Protein AF-A0AAW0Q6Y1-F1 (afdb_monomer_lite)

Secondary structure (DSSP, 8-state):
------TTSHHHHHHH--SSTTSTT---TTSHHHHHHHHHHTT-------------------------------------------HHHHHHHHHHHHHHHHSGGGTTTSS---TTTSTTHHHH-SS---HHHHHHHHHTT--SSHHHHHHHHHHHHHHHHHHS-TTSHHHHHHHHHHHHHHHHHHHHTTT-

InterPro domains:
  IPR001487 Bromodomain [PF00439] (93-174)
  IPR001487 Bromodomain [PR00503] (104-117)
  IPR001487 Bromodomain [PR00503] (118-134)
  IPR001487 Bromodomain [PR00503] (134-152)
  IPR001487 Bromodomain [PR00503] (152-171)
  IPR001487 Bromodomain [PS50014] (101-171)
  IPR001487 Bromodomain [SM00297] (82-190)
  IPR018359 Bromodomain, conserved site [PS00633] (106-163)
  IPR036427 Bromodomain-like superfamily [G3DSA:1.20.920.10] (33-192)
  IPR036427 Bromodomain-like superfamily [SSF47370] (72-190)

Foldseek 3Di:
DPDPDLCPDPVVCVVVVDPPDPPPPPPDPPPVVVVVVVVVVPPPDDDDDDDDDDDDDDDDDDDDDDDDDDDDDDDDDDPPPDDFADPVQLVLLVVVLVVLCPDSLLSVAADWDDPVSDPCLVVFQPDTAGSVNLNVCSVVVVDRGCVVSVVRQVSSLVSQVRRDPCPDSSNVSSVVSVVVSVVSVVVVVVVD

pLDDT: mean 71.17, std 26.89, range [24.02, 98.81]

Radius of gyration: 25.73 Å; chains: 1; bounding box: 76×58×42 Å

Structure (mmCIF, N/CA/C/O backbone):
data_AF-A0AAW0Q6Y1-F1
#
_entry.id   AF-A0AAW0Q6Y1-F1
#
loop_
_atom_site.group_PDB
_atom_site.id
_atom_site.type_symbol
_atom_site.label_atom_id
_atom_site.label_alt_id
_atom_site.label_comp_id
_atom_site.label_asym_id
_atom_site.label_entity_id
_atom_site.label_seq_id
_atom_site.pdbx_PDB_ins_code
_atom_site.Cartn_x
_atom_site.Cartn_y
_atom_site.Cartn_z
_atom_site.occupancy
_atom_site.B_iso_or_equiv
_atom_site.auth_seq_id
_atom_site.auth_comp_id
_atom_site.auth_asym_id
_atom_site.auth_atom_id
_atom_site.pdbx_PDB_model_num
ATOM 1 N N . MET A 1 1 ? 12.617 -1.190 -19.818 1.00 33.62 1 MET A N 1
ATOM 2 C CA . MET A 1 1 ? 11.686 -1.517 -18.713 1.00 33.62 1 MET A CA 1
ATOM 3 C C . MET A 1 1 ? 10.925 -0.240 -18.389 1.00 33.62 1 MET A C 1
ATOM 5 O O . MET A 1 1 ? 11.583 0.788 -18.297 1.00 33.62 1 MET A O 1
ATOM 9 N N . PHE A 1 2 ? 9.589 -0.242 -18.311 1.00 37.59 2 PHE A N 1
ATOM 10 C CA . PHE A 1 2 ? 8.839 0.986 -18.002 1.00 37.59 2 PHE A CA 1
ATOM 11 C C . PHE A 1 2 ? 8.888 1.252 -16.500 1.00 37.59 2 PHE A C 1
ATOM 13 O O . PHE A 1 2 ? 8.048 0.774 -15.742 1.00 37.59 2 PHE A O 1
ATOM 20 N N . ILE A 1 3 ? 9.924 1.977 -16.084 1.00 47.44 3 ILE A N 1
ATOM 21 C CA . ILE A 1 3 ? 10.087 2.424 -14.707 1.00 47.44 3 ILE A CA 1
ATOM 22 C C . ILE A 1 3 ? 8.975 3.442 -14.435 1.00 47.44 3 ILE A C 1
ATOM 24 O O . ILE A 1 3 ? 8.925 4.489 -15.079 1.00 47.44 3 ILE A O 1
ATOM 28 N N . VAL A 1 4 ? 8.099 3.161 -13.468 1.00 56.12 4 VAL A N 1
ATOM 29 C CA . VAL A 1 4 ? 7.429 4.245 -12.741 1.00 56.12 4 VAL A CA 1
ATOM 30 C C . VAL A 1 4 ? 8.554 4.914 -11.960 1.00 56.12 4 VAL A C 1
ATOM 32 O O . VAL A 1 4 ? 9.040 4.374 -10.976 1.00 56.12 4 VAL A O 1
ATOM 35 N N . THR A 1 5 ? 9.108 5.997 -12.490 1.00 59.94 5 THR A N 1
ATOM 36 C CA . THR A 1 5 ? 10.300 6.629 -11.919 1.00 59.94 5 THR A CA 1
ATOM 37 C C . THR A 1 5 ? 9.942 7.299 -10.603 1.00 59.94 5 THR A C 1
ATOM 39 O O . THR A 1 5 ? 9.059 8.155 -10.587 1.00 59.94 5 THR A O 1
ATOM 42 N N . ASN A 1 6 ? 10.643 6.951 -9.515 1.00 66.62 6 ASN A N 1
ATOM 43 C CA . ASN A 1 6 ? 10.491 7.621 -8.223 1.00 66.62 6 ASN A CA 1
ATOM 44 C C . ASN A 1 6 ? 10.621 9.147 -8.429 1.00 66.62 6 ASN A C 1
ATOM 46 O O . ASN A 1 6 ? 11.723 9.615 -8.748 1.00 66.62 6 ASN A O 1
ATOM 50 N N . PRO A 1 7 ? 9.544 9.935 -8.235 1.00 60.66 7 PRO A N 1
ATOM 51 C CA . PRO A 1 7 ? 9.535 11.353 -8.584 1.00 60.66 7 PRO A CA 1
ATOM 52 C C . PRO A 1 7 ? 10.382 12.207 -7.630 1.00 60.66 7 PRO A C 1
ATOM 54 O O . PRO A 1 7 ? 10.619 13.380 -7.904 1.00 60.66 7 PRO A O 1
ATOM 57 N N . ARG A 1 8 ? 10.850 11.624 -6.516 1.00 60.94 8 ARG A N 1
ATOM 58 C CA . ARG A 1 8 ? 11.791 12.232 -5.566 1.00 60.94 8 ARG A CA 1
ATOM 59 C C . ARG A 1 8 ? 13.245 11.801 -5.819 1.00 60.94 8 ARG A C 1
ATOM 61 O O . ARG A 1 8 ? 14.138 12.265 -5.115 1.00 60.94 8 ARG A O 1
ATOM 68 N N . SER A 1 9 ? 13.509 10.916 -6.787 1.00 63.28 9 SER A N 1
ATOM 69 C CA . SER A 1 9 ? 14.876 10.459 -7.070 1.00 63.28 9 SER A CA 1
ATOM 70 C C . SER A 1 9 ? 15.728 11.573 -7.707 1.00 63.28 9 SER A C 1
ATOM 72 O O . SER A 1 9 ? 15.251 12.271 -8.608 1.00 63.28 9 SER A O 1
ATOM 74 N N . PRO A 1 10 ? 17.010 11.728 -7.316 1.00 59.16 10 PRO A N 1
ATOM 75 C CA . PRO A 1 10 ? 17.892 12.736 -7.908 1.00 59.16 10 PRO A CA 1
ATOM 76 C C . PRO A 1 10 ? 18.106 12.581 -9.420 1.00 59.16 10 PRO A C 1
ATOM 78 O O . PRO A 1 10 ? 18.441 13.559 -10.081 1.00 59.16 10 PRO A O 1
ATOM 81 N N . LEU A 1 11 ? 17.915 11.376 -9.971 1.00 59.22 11 LEU A N 1
ATOM 82 C CA . LEU A 1 11 ? 17.985 11.123 -11.413 1.00 59.22 11 LEU A CA 1
ATOM 83 C C . LEU A 1 11 ? 16.759 11.703 -12.132 1.00 59.22 11 LEU A C 1
ATOM 85 O O . LEU A 1 11 ? 16.923 12.555 -13.000 1.00 59.22 11 LEU A O 1
ATOM 89 N N . TYR A 1 12 ? 15.541 11.363 -11.694 1.00 60.38 12 TYR A N 1
ATOM 90 C CA . TYR A 1 12 ? 14.304 11.894 -12.282 1.00 60.38 12 TYR A CA 1
ATOM 91 C C . TYR A 1 12 ? 14.234 13.429 -12.237 1.00 60.38 12 TYR A C 1
ATOM 93 O O . TYR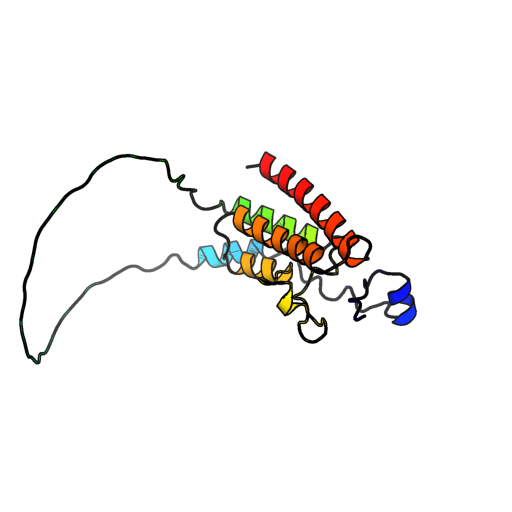 A 1 12 ? 13.814 14.071 -13.201 1.00 60.38 12 TYR A O 1
ATOM 101 N N . LEU A 1 13 ? 14.685 14.035 -11.134 1.00 57.75 13 LEU A N 1
ATOM 102 C CA . LEU A 1 13 ? 14.727 15.493 -10.982 1.00 57.75 13 LEU A CA 1
ATOM 103 C C . LEU A 1 13 ? 15.748 16.161 -11.923 1.00 57.75 13 LEU A C 1
ATOM 105 O O . LEU A 1 13 ? 15.506 17.278 -12.377 1.00 57.75 13 LEU A O 1
ATOM 109 N N . ARG A 1 14 ? 16.856 15.480 -12.255 1.00 54.94 14 ARG A N 1
ATOM 110 C CA . ARG A 1 14 ? 17.844 15.947 -13.247 1.00 54.94 14 ARG A CA 1
ATOM 111 C C . ARG A 1 14 ? 17.349 15.788 -14.683 1.00 54.94 14 ARG A C 1
ATOM 113 O O . ARG A 1 14 ? 17.585 16.677 -15.490 1.00 54.94 14 ARG A O 1
ATOM 120 N N . GLU A 1 15 ? 16.664 14.690 -14.996 1.00 49.31 15 GLU A N 1
ATOM 121 C CA . GLU A 1 15 ? 16.175 14.398 -16.352 1.00 49.31 15 GLU A CA 1
ATOM 122 C C . GLU A 1 15 ? 14.936 15.218 -16.737 1.00 49.31 15 GLU A C 1
ATOM 124 O O . GLU A 1 15 ? 14.795 15.608 -17.893 1.00 49.31 15 GLU A O 1
ATOM 129 N N . THR A 1 16 ? 14.039 15.505 -15.787 1.00 54.69 16 THR A N 1
ATOM 130 C CA . THR A 1 16 ? 12.775 16.217 -16.068 1.00 54.69 16 THR A CA 1
ATOM 131 C C . THR A 1 16 ? 12.802 17.714 -15.760 1.00 54.69 16 THR A C 1
ATOM 133 O O . THR A 1 16 ? 11.868 18.422 -16.134 1.00 54.69 16 THR A O 1
ATOM 136 N N . GLY A 1 17 ? 13.824 18.209 -15.047 1.00 50.66 17 GLY A N 1
ATOM 137 C CA . GLY A 1 17 ? 13.982 19.626 -14.677 1.00 50.66 17 GLY A CA 1
ATOM 138 C C . GLY A 1 17 ? 12.840 20.223 -13.835 1.00 50.66 17 GLY A C 1
ATOM 139 O O . GLY A 1 17 ? 12.774 21.438 -13.652 1.00 50.66 17 GLY A O 1
ATOM 140 N N . SER A 1 18 ? 11.905 19.400 -13.347 1.00 46.84 18 SER A N 1
ATOM 141 C CA . SER A 1 18 ? 10.571 19.855 -12.942 1.00 46.84 18 SER A CA 1
ATOM 142 C C . SER A 1 18 ? 10.483 20.287 -11.474 1.00 46.84 18 SER A C 1
ATOM 144 O O . SER A 1 18 ? 9.806 19.668 -10.648 1.00 46.84 18 SER A O 1
ATOM 146 N N . VAL A 1 19 ? 11.132 21.404 -11.141 1.00 47.75 19 VAL A N 1
ATOM 147 C CA . VAL A 1 19 ? 10.994 22.068 -9.832 1.00 47.75 19 VAL A CA 1
ATOM 148 C C . VAL A 1 19 ? 9.667 22.846 -9.762 1.00 47.75 19 VAL A C 1
ATOM 150 O O . VAL A 1 19 ? 9.676 24.068 -9.677 1.00 47.75 19 VAL A O 1
ATOM 153 N N . LEU A 1 20 ? 8.519 22.151 -9.851 1.00 41.03 20 LEU A N 1
ATOM 154 C CA . LEU A 1 20 ? 7.184 22.716 -9.549 1.00 41.03 20 LEU A CA 1
ATOM 155 C C . LEU A 1 20 ? 6.030 21.689 -9.462 1.00 41.03 20 LEU A C 1
ATOM 157 O O . LEU A 1 20 ? 5.079 21.913 -8.717 1.00 41.03 20 LEU A O 1
ATOM 161 N N . PHE A 1 21 ? 6.057 20.576 -10.210 1.00 40.00 21 PHE A N 1
ATOM 162 C CA . PHE A 1 21 ? 4.804 19.865 -10.547 1.00 40.00 21 PHE A CA 1
ATOM 163 C C . PHE A 1 21 ? 4.321 18.757 -9.585 1.00 40.00 21 PHE A C 1
ATOM 165 O O . PHE A 1 21 ? 3.196 18.281 -9.728 1.00 40.00 21 PHE A O 1
ATOM 172 N N . VAL A 1 22 ? 5.117 18.335 -8.594 1.00 38.84 22 VAL A N 1
ATOM 173 C CA . VAL A 1 22 ? 4.814 17.131 -7.777 1.00 38.84 22 VAL A CA 1
ATOM 174 C C . VAL A 1 22 ? 3.975 17.423 -6.513 1.00 38.84 22 VAL A C 1
ATOM 176 O O . VAL A 1 22 ? 3.406 16.505 -5.929 1.00 38.84 22 VAL A O 1
ATOM 179 N N . GLN A 1 23 ? 3.822 18.685 -6.090 1.00 34.75 23 GLN A N 1
ATOM 180 C CA . GLN A 1 23 ? 3.082 19.045 -4.859 1.00 34.75 23 GLN A CA 1
ATOM 181 C C . GLN A 1 23 ? 1.616 19.477 -5.077 1.00 34.75 23 GLN A C 1
ATOM 183 O O . GLN A 1 23 ? 0.871 19.664 -4.112 1.00 34.75 23 GLN A O 1
ATOM 188 N N . ALA A 1 24 ? 1.154 19.584 -6.325 1.00 37.34 24 ALA A N 1
ATOM 189 C CA . ALA A 1 24 ? -0.148 20.160 -6.682 1.00 37.34 24 ALA A CA 1
ATOM 190 C C . ALA A 1 24 ? -1.367 19.216 -6.515 1.00 37.34 24 ALA A C 1
ATOM 192 O O . ALA A 1 24 ? -2.284 19.231 -7.338 1.00 37.34 24 ALA A O 1
ATOM 193 N N . ARG A 1 25 ? -1.427 18.407 -5.442 1.00 39.56 25 ARG A N 1
ATOM 194 C CA . ARG A 1 25 ? -2.673 17.708 -5.042 1.00 39.56 25 ARG A CA 1
ATOM 195 C C . ARG A 1 25 ? -2.901 17.528 -3.533 1.00 39.56 25 ARG A C 1
ATOM 197 O O . ARG A 1 25 ? -3.700 16.687 -3.131 1.00 39.56 25 ARG A O 1
ATOM 204 N N . LEU A 1 26 ? -2.296 18.374 -2.693 1.00 46.19 26 LEU A N 1
ATOM 205 C CA . LEU A 1 26 ? -2.607 18.471 -1.253 1.00 46.19 26 LEU A CA 1
ATOM 206 C C . LEU A 1 26 ? -3.971 19.149 -0.982 1.00 46.19 26 LEU A C 1
ATOM 208 O O . LEU A 1 26 ? -4.072 20.207 -0.360 1.00 46.19 26 LEU A O 1
ATOM 212 N N . ALA A 1 27 ? -5.053 18.518 -1.437 1.00 37.22 27 ALA A N 1
ATOM 213 C CA . ALA A 1 27 ? -6.425 18.976 -1.235 1.00 37.22 27 ALA A CA 1
ATOM 214 C C . ALA A 1 27 ? -6.962 18.609 0.168 1.00 37.22 27 ALA A C 1
ATOM 216 O O . ALA A 1 27 ? -7.801 17.728 0.316 1.00 37.22 27 ALA A O 1
ATOM 217 N N . ARG A 1 28 ? -6.496 19.329 1.201 1.00 44.28 28 ARG A N 1
ATOM 218 C CA . ARG A 1 28 ? -7.093 19.403 2.558 1.00 44.28 28 ARG A CA 1
ATOM 219 C C . ARG A 1 28 ? -7.471 18.059 3.224 1.00 44.28 28 ARG A C 1
ATOM 221 O O . ARG A 1 28 ? -8.650 17.772 3.438 1.00 44.28 28 ARG A O 1
ATOM 228 N N . ALA A 1 29 ? -6.487 17.347 3.773 1.00 45.41 29 ALA A N 1
ATOM 229 C CA . ALA A 1 29 ? -6.701 16.264 4.751 1.00 45.41 29 ALA A CA 1
ATOM 230 C C . ALA A 1 29 ? -7.180 16.768 6.146 1.00 45.41 29 ALA A C 1
ATOM 232 O O . ALA A 1 29 ? -6.712 16.310 7.181 1.00 45.41 29 ALA A O 1
ATOM 233 N N . SER A 1 30 ? -8.058 17.780 6.198 1.00 51.62 30 SER A N 1
ATOM 234 C CA . SER A 1 30 ? -8.432 18.492 7.436 1.00 51.62 30 SER A CA 1
ATOM 235 C C . SER A 1 30 ? -9.839 19.124 7.375 1.00 51.62 30 SER A C 1
ATOM 237 O O . SER A 1 30 ? -10.093 20.203 7.910 1.00 51.62 30 SER A O 1
ATOM 239 N N . SER A 1 31 ? -10.786 18.511 6.653 1.00 53.84 31 SER A N 1
ATOM 240 C CA . SER A 1 31 ? -12.191 18.980 6.642 1.00 53.84 31 SER A CA 1
ATOM 241 C C . SER A 1 31 ? -13.265 17.900 6.459 1.00 53.84 31 SER A C 1
ATOM 243 O O . SER A 1 31 ? -14.436 18.199 6.680 1.00 53.84 31 SER A O 1
ATOM 245 N N . PHE A 1 32 ? -12.927 16.645 6.138 1.00 53.62 32 PHE A N 1
ATOM 246 C CA . PHE A 1 32 ? -13.953 15.608 5.927 1.00 53.62 32 PHE A CA 1
ATOM 247 C C . PHE A 1 32 ? -14.694 15.196 7.214 1.00 53.62 32 PHE A C 1
ATOM 249 O O . PHE A 1 32 ? -15.891 14.917 7.183 1.00 53.62 32 PHE A O 1
ATOM 256 N N . SER A 1 33 ? -14.033 15.306 8.371 1.00 47.22 33 SER A N 1
ATOM 257 C CA . SER A 1 33 ? -14.645 15.153 9.699 1.00 47.22 33 SER A CA 1
ATOM 258 C C . SER A 1 33 ? -15.715 16.212 10.024 1.00 47.22 33 SER A C 1
ATOM 260 O O . SER A 1 33 ? -16.488 16.030 10.966 1.00 47.22 33 SER A O 1
ATOM 262 N N . LYS A 1 34 ? -15.815 17.299 9.238 1.00 46.16 34 LYS A N 1
ATOM 263 C CA . LYS A 1 34 ? -16.962 18.223 9.276 1.00 46.16 34 LYS A CA 1
ATOM 264 C C . LYS A 1 34 ? -18.128 17.723 8.415 1.00 46.16 34 LYS A C 1
ATOM 266 O O . LYS A 1 34 ? -19.245 17.693 8.922 1.00 46.16 34 LYS A O 1
ATOM 271 N N . LEU A 1 35 ? -17.878 17.248 7.187 1.00 42.66 35 LEU A N 1
ATOM 272 C CA . LEU A 1 35 ? -18.936 16.727 6.300 1.00 42.66 35 LEU A CA 1
ATOM 273 C C . LEU A 1 35 ? -19.723 15.567 6.936 1.00 42.66 35 LEU A C 1
ATOM 275 O O . LEU A 1 35 ? -20.946 15.519 6.823 1.00 42.66 35 LEU A O 1
ATOM 279 N N . ILE A 1 36 ? -19.051 14.660 7.655 1.00 52.81 36 ILE A N 1
ATOM 280 C CA . ILE A 1 36 ? -19.718 13.514 8.304 1.00 52.81 36 ILE A CA 1
ATOM 281 C C . ILE A 1 36 ? -20.721 13.960 9.389 1.00 52.81 36 ILE A C 1
ATOM 283 O O . ILE A 1 36 ? -21.731 13.287 9.594 1.00 52.81 36 ILE A O 1
ATOM 287 N N . LYS A 1 37 ? -20.507 15.110 10.050 1.00 46.91 37 LYS A N 1
ATOM 288 C CA . LYS A 1 37 ? -21.474 15.669 11.017 1.00 46.91 37 LYS A CA 1
ATOM 289 C C . LYS A 1 37 ? -22.713 16.276 10.354 1.00 46.91 37 LYS A C 1
ATOM 291 O O . LYS A 1 37 ? -23.772 16.295 10.973 1.00 46.91 37 LYS A O 1
ATOM 296 N N . GLU A 1 38 ? -22.588 16.760 9.125 1.00 42.28 38 GLU A N 1
ATOM 297 C CA . GLU A 1 38 ? -23.650 17.478 8.412 1.00 42.28 38 GLU A CA 1
ATOM 298 C C . GLU A 1 38 ? -24.644 16.500 7.753 1.00 42.28 38 GLU A C 1
ATOM 300 O O . GLU A 1 38 ? -25.856 16.632 7.912 1.00 42.28 38 GLU A O 1
ATOM 305 N N . GLU A 1 39 ? -24.134 15.425 7.139 1.00 45.44 39 GLU A N 1
ATOM 306 C CA . GLU A 1 39 ? -24.932 14.342 6.525 1.00 45.44 39 GLU A CA 1
ATOM 307 C C . GLU A 1 39 ? -25.711 13.494 7.555 1.00 45.44 39 GLU A C 1
ATOM 309 O O . GLU A 1 39 ? -26.705 12.852 7.221 1.00 45.44 39 GLU A O 1
ATOM 314 N N . ALA A 1 40 ? -25.276 13.493 8.820 1.00 49.00 40 ALA A N 1
ATOM 315 C CA . ALA A 1 40 ? -25.967 12.810 9.915 1.00 49.00 40 ALA A CA 1
ATOM 316 C C . ALA A 1 40 ? -27.157 13.615 10.475 1.00 49.00 40 ALA A C 1
ATOM 318 O O . ALA A 1 40 ? -28.112 13.026 10.980 1.00 49.00 40 ALA A O 1
ATOM 319 N N . ALA A 1 41 ? -27.117 14.949 10.383 1.00 50.97 41 ALA A N 1
ATOM 320 C CA . ALA A 1 41 ? -28.148 15.829 10.936 1.00 50.97 41 ALA A CA 1
ATOM 321 C C . ALA A 1 41 ? -29.401 15.936 10.047 1.00 50.97 41 ALA A C 1
ATOM 323 O O . ALA A 1 41 ? -30.492 16.192 10.549 1.00 50.97 41 ALA A O 1
ATOM 324 N N . SER A 1 42 ? -29.262 15.723 8.735 1.00 45.16 42 SER A N 1
ATOM 325 C CA . SER A 1 42 ? -30.323 15.940 7.740 1.00 45.16 42 SER A CA 1
ATOM 326 C C . SER A 1 42 ? -31.328 14.787 7.593 1.00 45.16 42 SER A C 1
ATOM 328 O O . SER A 1 42 ? -32.388 14.972 6.998 1.00 45.16 42 SER A O 1
ATOM 330 N N . ARG A 1 43 ? -31.030 13.591 8.120 1.00 48.09 43 ARG A N 1
ATOM 331 C CA . ARG A 1 43 ? -31.794 12.354 7.842 1.00 48.09 43 ARG A CA 1
ATOM 332 C C . ARG A 1 43 ? -32.918 12.030 8.841 1.00 48.09 43 ARG A C 1
ATOM 334 O O . ARG A 1 43 ? -33.460 10.929 8.811 1.00 48.09 43 ARG A O 1
ATOM 341 N N . SER A 1 44 ? -33.290 12.958 9.723 1.00 45.69 44 SER A N 1
ATOM 342 C CA . SER A 1 44 ? -34.208 12.719 10.851 1.00 45.69 44 SER A CA 1
ATOM 343 C C . SER A 1 44 ? -35.640 13.255 10.662 1.00 45.69 44 SER A C 1
ATOM 345 O O . SER A 1 44 ? -36.242 13.755 11.611 1.00 45.69 44 SER A O 1
ATOM 347 N N . SER A 1 45 ? -36.254 13.101 9.478 1.00 39.28 45 SER A N 1
ATOM 348 C CA . SER A 1 45 ? -37.722 13.233 9.378 1.00 39.28 45 SER A CA 1
ATOM 349 C C . SER A 1 45 ? -38.405 12.380 8.295 1.00 39.28 45 SER A C 1
ATOM 351 O O . SER A 1 45 ? -38.135 12.503 7.104 1.00 39.28 45 SER A O 1
ATOM 353 N N . SER A 1 46 ? -39.365 11.570 8.764 1.00 32.62 46 SER A N 1
ATOM 354 C CA . SER A 1 46 ? -40.603 11.070 8.122 1.00 32.62 46 SER A CA 1
ATOM 355 C C . SER A 1 46 ? -40.802 9.547 8.206 1.00 32.62 46 SER A C 1
ATOM 357 O O . SER A 1 46 ? -39.914 8.746 7.933 1.00 32.62 46 SER A O 1
ATOM 359 N N . ALA A 1 47 ? -42.001 9.159 8.649 1.00 39.09 47 ALA A N 1
ATOM 360 C CA . ALA A 1 47 ? -42.462 7.783 8.851 1.00 39.09 47 ALA A CA 1
ATOM 361 C C . ALA A 1 47 ? -44.017 7.754 8.707 1.00 39.09 47 ALA A C 1
ATOM 363 O O . ALA A 1 47 ? -44.607 8.785 8.376 1.00 39.09 47 ALA A O 1
ATOM 364 N N . PRO A 1 48 ? -44.725 6.612 8.819 1.00 52.16 48 PRO A N 1
ATOM 365 C CA . PRO A 1 48 ? -45.242 5.935 7.627 1.00 52.16 48 PRO A CA 1
ATOM 366 C C . PRO A 1 48 ? -46.782 5.838 7.579 1.00 52.16 48 PRO A C 1
ATOM 368 O O . PRO A 1 48 ? -47.446 5.860 8.616 1.00 52.16 48 PRO A O 1
ATOM 371 N N . ARG A 1 49 ? -47.377 5.646 6.386 1.00 31.47 49 ARG A N 1
ATOM 372 C CA . ARG A 1 49 ? -48.823 5.350 6.224 1.00 31.47 49 ARG A CA 1
ATOM 373 C C . ARG A 1 49 ? -49.135 4.252 5.190 1.00 31.47 49 ARG A C 1
ATOM 375 O O . ARG A 1 49 ? -48.246 3.745 4.517 1.00 31.47 49 ARG A O 1
ATOM 382 N N . LYS A 1 50 ? -50.399 3.806 5.197 1.00 30.61 50 LYS A N 1
ATOM 383 C CA . LYS A 1 50 ? -50.891 2.472 4.791 1.00 30.61 50 LYS A CA 1
ATOM 384 C C . LYS A 1 50 ? -51.742 2.462 3.505 1.00 30.61 50 LYS A C 1
ATOM 386 O O . LYS A 1 50 ? -52.551 3.360 3.325 1.00 30.61 50 LYS A O 1
ATOM 391 N N . SER A 1 51 ? -51.634 1.346 2.771 1.00 31.97 51 SER A N 1
ATOM 392 C CA . SER A 1 51 ? -52.698 0.528 2.132 1.00 31.97 51 SER A CA 1
ATOM 393 C C . SER A 1 51 ? -53.811 1.157 1.269 1.00 31.97 51 SER A C 1
ATOM 395 O O . SER A 1 51 ? -54.559 1.988 1.765 1.00 31.97 51 SER A O 1
ATOM 397 N N . ILE A 1 52 ? -54.091 0.554 0.092 1.00 34.03 52 ILE A N 1
ATOM 398 C CA . ILE A 1 52 ? -55.360 -0.155 -0.257 1.00 34.03 52 ILE A CA 1
ATOM 399 C C . ILE A 1 52 ? -55.276 -0.827 -1.664 1.00 34.03 52 ILE A C 1
ATOM 401 O O . ILE A 1 52 ? -54.274 -0.692 -2.357 1.00 34.03 52 ILE A O 1
ATOM 405 N N . LYS A 1 53 ? -56.274 -1.669 -1.985 1.00 34.25 53 LYS A N 1
ATOM 406 C CA . LYS A 1 53 ? -56.445 -2.624 -3.113 1.00 34.25 53 LYS A CA 1
ATOM 407 C C . LYS A 1 53 ? -56.837 -1.936 -4.469 1.00 34.25 53 LYS A C 1
ATOM 409 O O . LYS A 1 53 ? -56.855 -0.716 -4.503 1.00 34.25 53 LYS A O 1
ATOM 414 N N . GLU A 1 54 ? -57.205 -2.576 -5.606 1.00 28.98 54 GLU A N 1
ATOM 415 C CA . GLU A 1 54 ? -57.614 -3.971 -5.933 1.00 28.98 54 GLU A CA 1
ATOM 416 C C . GLU A 1 54 ? -57.560 -4.323 -7.456 1.00 28.98 54 GLU A C 1
ATOM 418 O O . GLU A 1 54 ? -57.829 -3.465 -8.290 1.00 28.98 54 GLU A O 1
ATOM 423 N N . GLY A 1 55 ? -57.378 -5.613 -7.815 1.00 28.52 55 GLY A N 1
ATOM 424 C CA . GLY A 1 55 ? -57.853 -6.223 -9.089 1.00 28.52 55 GLY A CA 1
ATOM 425 C C . GLY A 1 55 ? -56.909 -6.248 -10.325 1.00 28.52 55 GLY A C 1
ATOM 426 O O . GLY A 1 55 ? -55.969 -5.474 -10.399 1.00 28.52 55 GLY A O 1
ATOM 427 N N . LYS A 1 56 ? -57.100 -7.110 -11.356 1.00 33.38 56 LYS A N 1
ATOM 428 C CA . LYS A 1 56 ? -58.033 -8.264 -11.503 1.00 33.38 56 LYS A CA 1
ATOM 429 C C . LYS A 1 56 ? -57.690 -9.254 -12.668 1.00 33.38 56 LYS A C 1
ATOM 431 O O . LYS A 1 56 ? -58.109 -9.045 -13.798 1.00 33.38 56 LYS A O 1
ATOM 436 N N . LYS A 1 57 ? -57.101 -10.416 -12.327 1.00 29.62 57 LYS A N 1
ATOM 437 C CA . LYS A 1 57 ? -57.409 -11.796 -12.826 1.00 29.62 57 LYS A CA 1
ATOM 438 C C . LYS A 1 57 ? -57.330 -12.183 -14.333 1.00 29.62 57 LYS A C 1
ATOM 440 O O . LYS A 1 57 ? -58.205 -11.813 -15.109 1.00 29.62 57 LYS A O 1
ATOM 445 N N . ARG A 1 58 ? -56.475 -13.184 -14.632 1.00 33.94 58 ARG A N 1
ATOM 446 C CA . ARG A 1 58 ? -56.674 -14.442 -15.432 1.00 33.94 58 ARG A CA 1
ATOM 447 C C . ARG A 1 58 ? -55.515 -15.395 -15.022 1.00 33.94 58 ARG A C 1
ATOM 449 O O . ARG A 1 58 ? -54.401 -14.902 -14.925 1.00 33.94 58 ARG A O 1
ATOM 456 N N . LYS A 1 59 ? -55.711 -16.609 -14.469 1.00 32.00 59 LYS A N 1
ATOM 457 C CA . LYS A 1 59 ? -56.186 -17.903 -15.041 1.00 32.00 59 LYS A CA 1
ATOM 458 C C . LYS A 1 59 ? -55.378 -18.359 -16.275 1.00 32.00 59 LYS A C 1
ATOM 460 O O . LYS A 1 59 ? -55.198 -17.537 -17.165 1.00 32.00 59 LYS A O 1
ATOM 465 N N . ALA A 1 60 ? -54.937 -19.619 -16.409 1.00 37.50 60 ALA A N 1
ATOM 466 C CA . ALA A 1 60 ? -55.219 -20.849 -15.630 1.00 37.50 60 ALA A CA 1
ATOM 467 C C . ALA A 1 60 ? -54.132 -21.940 -15.847 1.00 37.50 60 ALA A C 1
ATOM 469 O O . ALA A 1 60 ? -53.420 -21.829 -16.839 1.00 37.50 60 ALA A O 1
ATOM 470 N N . ASP A 1 61 ? -53.995 -23.052 -15.096 1.00 30.05 61 ASP A N 1
ATOM 471 C CA . ASP A 1 61 ? -54.299 -23.463 -13.694 1.00 30.05 61 ASP A CA 1
ATOM 472 C C . ASP A 1 61 ? -53.642 -24.876 -13.457 1.00 30.05 61 ASP A C 1
ATOM 474 O O . ASP A 1 61 ? -53.595 -25.655 -14.404 1.00 30.05 61 ASP A O 1
ATOM 478 N N . ASN A 1 62 ? -53.268 -25.255 -12.211 1.00 29.75 62 ASN A N 1
ATOM 479 C CA . ASN A 1 62 ? -52.986 -26.645 -11.711 1.00 29.75 62 ASN A CA 1
ATOM 480 C C . ASN A 1 62 ? -51.654 -27.370 -12.132 1.00 29.75 62 ASN A C 1
ATOM 482 O O . ASN A 1 62 ? -51.124 -27.087 -13.198 1.00 29.75 62 ASN A O 1
ATOM 486 N N . SER A 1 63 ? -51.028 -28.313 -11.382 1.00 30.33 63 SER A N 1
ATOM 487 C CA . SER A 1 63 ? -51.405 -29.067 -10.146 1.00 30.33 63 SER A CA 1
ATOM 488 C C . SER A 1 63 ? -50.192 -29.492 -9.258 1.00 30.33 63 SER A C 1
ATOM 490 O O . SER A 1 63 ? -49.091 -29.665 -9.770 1.00 30.33 63 SER A O 1
ATOM 492 N N . THR A 1 64 ? -50.421 -29.720 -7.953 1.00 28.58 64 THR A N 1
ATOM 493 C CA . THR A 1 64 ? -49.537 -30.306 -6.885 1.00 28.58 64 THR A CA 1
ATOM 494 C C . THR A 1 64 ? -49.792 -31.831 -6.698 1.00 28.58 64 THR A C 1
ATOM 496 O O . THR A 1 64 ? -50.611 -32.345 -7.466 1.00 28.58 64 THR A O 1
ATOM 499 N N . PRO A 1 65 ? -49.232 -32.590 -5.705 1.00 42.59 65 PRO A N 1
ATOM 500 C CA . PRO A 1 65 ? -48.189 -32.352 -4.670 1.00 42.59 65 PRO A CA 1
ATOM 501 C C . PRO A 1 65 ? -46.922 -33.237 -4.932 1.00 42.59 65 PRO A C 1
ATOM 503 O O . PRO A 1 65 ? -46.659 -33.476 -6.104 1.00 42.59 65 PRO A O 1
ATOM 506 N N . SER A 1 66 ? -46.044 -33.742 -4.034 1.00 29.41 66 SER A N 1
ATOM 507 C CA . SER A 1 66 ? -45.845 -33.814 -2.551 1.00 29.41 66 SER A CA 1
ATOM 508 C C . SER A 1 66 ? -44.330 -34.104 -2.254 1.00 29.41 66 SER A C 1
ATOM 510 O O . SER A 1 66 ? -43.557 -34.025 -3.206 1.00 29.41 66 SER A O 1
ATOM 512 N N . SER A 1 67 ? -43.762 -34.442 -1.074 1.00 34.91 67 SER A N 1
ATOM 513 C CA . SER A 1 67 ? -44.224 -34.704 0.317 1.00 34.91 67 SER A CA 1
ATOM 514 C C . SER A 1 67 ? -43.070 -34.596 1.354 1.00 34.91 67 SER A C 1
ATOM 516 O O . SER A 1 67 ? -41.969 -35.066 1.089 1.00 34.91 67 SER A O 1
ATOM 518 N N . GLU A 1 68 ? -43.377 -34.052 2.537 1.00 30.67 68 GLU A N 1
ATOM 519 C CA . GLU A 1 68 ? -43.006 -34.467 3.921 1.00 30.67 68 GLU A CA 1
ATOM 520 C C . GLU A 1 68 ? -41.665 -35.183 4.260 1.00 30.67 68 GLU A C 1
ATOM 522 O O . GLU A 1 68 ? -41.481 -36.349 3.919 1.00 30.67 68 GLU A O 1
ATOM 527 N N . ALA A 1 69 ? -40.830 -34.539 5.103 1.00 34.81 69 ALA A N 1
ATOM 528 C CA . ALA A 1 69 ? -40.110 -35.126 6.261 1.00 34.81 69 ALA A CA 1
ATOM 529 C C . ALA A 1 69 ? -39.383 -34.036 7.099 1.00 34.81 69 ALA A C 1
ATOM 531 O O . ALA A 1 69 ? -39.034 -32.983 6.570 1.00 34.81 69 ALA A O 1
ATOM 532 N N . GLU A 1 70 ? -39.101 -34.310 8.380 1.00 29.56 70 GLU A N 1
ATOM 533 C CA . GLU A 1 70 ? -38.323 -33.460 9.314 1.00 29.56 70 GLU A CA 1
ATOM 534 C C . GLU A 1 70 ? -37.336 -34.336 10.149 1.00 29.56 70 GLU A C 1
ATOM 536 O O . GLU A 1 70 ? -37.358 -35.556 9.996 1.00 29.56 70 GLU A O 1
ATOM 541 N N . CYS A 1 71 ? -36.438 -33.859 11.032 1.00 24.02 71 CYS A N 1
ATOM 542 C CA . CYS A 1 71 ? -36.224 -32.523 11.620 1.00 24.02 71 CYS A CA 1
ATOM 543 C C . CYS A 1 71 ? -34.746 -32.293 12.057 1.00 24.02 71 CYS A C 1
ATOM 545 O O . CYS A 1 71 ? -33.887 -33.159 11.904 1.00 24.02 71 CYS A O 1
ATOM 547 N N . GLU A 1 72 ? -34.488 -31.121 12.644 1.00 32.16 72 GLU A N 1
ATOM 548 C CA . GLU A 1 72 ? -33.312 -30.721 13.453 1.00 32.16 72 GLU A CA 1
ATOM 549 C C . GLU A 1 72 ? -33.295 -31.437 14.845 1.00 32.16 72 GLU A C 1
ATOM 551 O O . GLU A 1 72 ? -34.298 -32.088 15.157 1.00 32.16 72 GLU A O 1
ATOM 556 N N . PRO A 1 73 ? -32.268 -31.325 15.745 1.00 43.47 73 PRO A N 1
ATOM 557 C CA . PRO A 1 73 ? -31.157 -30.349 15.785 1.00 43.47 73 PRO A CA 1
ATOM 558 C C . PRO A 1 73 ? -29.746 -30.892 16.188 1.00 43.47 73 PRO A C 1
ATOM 560 O O . PRO A 1 73 ? -29.540 -32.083 16.408 1.00 43.47 73 PRO A O 1
ATOM 563 N N . THR A 1 74 ? -28.817 -29.952 16.463 1.00 27.16 74 THR A N 1
ATOM 564 C CA . THR A 1 74 ? -27.565 -30.037 17.281 1.00 27.16 74 THR A CA 1
ATOM 565 C C . THR A 1 74 ? -26.234 -30.336 16.543 1.00 27.16 74 THR A C 1
ATOM 567 O O . THR A 1 74 ? -26.204 -31.107 15.598 1.00 27.16 74 THR A O 1
ATOM 570 N N . VAL A 1 75 ? -25.065 -29.763 16.908 1.00 32.66 75 VAL A N 1
ATOM 571 C CA . VAL A 1 75 ? -24.761 -28.739 17.938 1.00 32.66 75 VAL A CA 1
ATOM 572 C C . VAL A 1 75 ? -23.639 -27.756 17.534 1.00 32.66 75 VAL A C 1
ATOM 574 O O . VAL A 1 75 ? -22.671 -28.092 16.858 1.00 32.66 75 VAL A O 1
ATOM 577 N N . SER A 1 76 ? -23.772 -26.532 18.046 1.00 40.25 76 SER A N 1
ATOM 578 C CA . SER A 1 76 ? -22.845 -25.391 18.112 1.00 40.25 76 SER A CA 1
ATOM 579 C C . SER A 1 76 ? -21.336 -25.586 17.855 1.00 40.25 76 SER A C 1
ATOM 581 O O . SER A 1 76 ? -20.629 -26.193 18.661 1.00 40.25 76 SER A O 1
ATOM 583 N N . LYS A 1 77 ? -20.786 -24.776 16.934 1.00 36.19 77 LYS A N 1
ATOM 584 C CA . LYS A 1 77 ? -19.523 -24.035 17.162 1.00 36.19 77 LYS A CA 1
ATOM 585 C C . LYS A 1 77 ? -19.714 -22.549 16.835 1.00 36.19 77 LYS A C 1
ATOM 587 O O . LYS A 1 77 ? -20.456 -22.192 15.928 1.00 36.19 77 LYS A O 1
ATOM 592 N N . LYS A 1 78 ? -19.110 -21.674 17.648 1.00 35.78 78 LYS A N 1
ATOM 593 C CA . LYS A 1 78 ? -19.440 -20.238 17.715 1.00 35.78 78 LYS A CA 1
ATOM 594 C C . LYS A 1 78 ? -19.007 -19.476 16.456 1.00 35.78 78 LYS A C 1
ATOM 596 O O . LYS A 1 78 ? -17.838 -19.117 16.336 1.00 35.78 78 LYS A O 1
ATOM 601 N N . ALA A 1 79 ? -19.959 -19.103 15.604 1.00 38.59 79 ALA A N 1
ATOM 602 C CA . ALA A 1 79 ? -19.784 -17.945 14.734 1.00 38.59 79 ALA A CA 1
ATOM 603 C C . ALA A 1 79 ? -19.687 -16.689 15.622 1.00 38.59 79 ALA A C 1
ATOM 605 O O . ALA A 1 79 ? -20.671 -16.271 16.235 1.00 38.59 79 ALA A O 1
ATOM 606 N N . LYS A 1 80 ? -18.486 -16.112 15.753 1.00 35.38 80 LYS A N 1
ATOM 607 C CA . LYS A 1 80 ? -18.285 -14.841 16.464 1.00 35.38 80 LYS A CA 1
ATOM 608 C C . LYS A 1 80 ? -18.966 -13.748 15.641 1.00 35.38 80 LYS A C 1
ATOM 610 O O . LYS A 1 80 ? -18.419 -13.316 14.633 1.00 35.38 80 LYS A O 1
ATOM 615 N N . ILE A 1 81 ? -20.152 -13.311 16.066 1.00 46.97 81 ILE A N 1
ATOM 616 C CA . ILE A 1 81 ? -20.821 -12.137 15.495 1.00 46.97 81 ILE A CA 1
ATOM 617 C C . ILE A 1 81 ? -19.968 -10.919 15.863 1.00 46.97 81 ILE A C 1
ATOM 619 O O . ILE A 1 81 ? -20.075 -10.372 16.964 1.00 46.97 81 ILE A O 1
ATOM 623 N N . TRP A 1 82 ? -19.072 -10.526 14.959 1.00 37.12 82 TRP A N 1
ATOM 624 C CA . TRP A 1 82 ? -18.382 -9.248 15.052 1.00 37.12 82 TRP A CA 1
ATOM 625 C C . TRP A 1 82 ? -19.436 -8.158 14.845 1.00 37.12 82 TRP A C 1
ATOM 627 O O . TRP A 1 82 ? -19.973 -7.987 13.753 1.00 37.12 82 TRP A O 1
ATOM 637 N N . ARG A 1 83 ? -19.787 -7.470 15.938 1.00 43.47 83 ARG A N 1
ATOM 638 C CA . ARG A 1 83 ? -20.603 -6.249 15.892 1.00 43.47 83 ARG A CA 1
ATOM 639 C C . ARG A 1 83 ? -19.890 -5.223 15.008 1.00 43.47 83 ARG A C 1
ATOM 641 O O . ARG A 1 83 ? -18.663 -5.247 14.976 1.00 43.47 83 ARG A O 1
ATOM 648 N N . ASN A 1 84 ? -20.660 -4.357 14.338 1.00 49.62 84 ASN A N 1
ATOM 649 C CA . ASN A 1 84 ? -20.169 -3.295 13.450 1.00 49.62 84 ASN A CA 1
ATOM 650 C C . ASN A 1 84 ? -18.814 -2.739 13.895 1.00 49.62 84 ASN A C 1
ATOM 652 O O . ASN A 1 84 ? -18.703 -2.296 15.044 1.00 49.62 84 ASN A O 1
ATOM 656 N N . GLY A 1 85 ? -17.847 -2.693 12.973 1.00 55.22 85 GLY A N 1
ATOM 657 C CA . GLY A 1 85 ? -16.607 -1.964 13.194 1.00 55.22 85 GLY A CA 1
ATOM 658 C C . GLY A 1 85 ? -16.928 -0.547 13.654 1.00 55.22 85 GLY A C 1
ATOM 659 O O . GLY A 1 85 ? -17.842 0.103 13.127 1.00 55.22 85 GLY A O 1
ATOM 660 N N . SER A 1 86 ? -16.263 -0.104 14.717 1.00 63.84 86 SER A N 1
ATOM 661 C CA . SER A 1 86 ? -16.643 1.157 15.352 1.00 63.84 86 SER A CA 1
ATOM 662 C C . SER A 1 86 ? -16.320 2.327 14.420 1.00 63.84 86 SER A C 1
ATOM 664 O O . SER A 1 86 ? -15.374 2.276 13.635 1.00 63.84 86 SER A O 1
ATOM 666 N N . THR A 1 87 ? -17.059 3.434 14.511 1.00 66.62 87 THR A N 1
ATOM 667 C CA . THR A 1 87 ? -16.740 4.621 13.695 1.00 66.62 87 THR A CA 1
ATOM 668 C C . THR A 1 87 ? -15.346 5.185 13.994 1.00 66.62 87 THR A C 1
ATOM 670 O O . THR A 1 87 ? -14.788 5.877 13.152 1.00 66.62 87 THR A O 1
ATOM 673 N N . ASN A 1 88 ? -14.775 4.869 15.164 1.00 83.06 88 ASN A N 1
ATOM 674 C CA . ASN A 1 88 ? -13.397 5.204 15.526 1.00 83.06 88 ASN A CA 1
ATOM 675 C C . ASN A 1 88 ? -12.370 4.313 14.800 1.00 83.06 88 ASN A C 1
ATOM 677 O O . ASN A 1 88 ? -11.365 4.806 14.306 1.00 83.06 88 ASN A O 1
ATOM 681 N N . GLU A 1 89 ? -12.650 3.014 14.676 1.00 87.75 89 GLU A N 1
ATOM 682 C CA . GLU A 1 89 ? -11.798 2.021 14.001 1.00 87.75 89 GLU A CA 1
ATOM 683 C C . GLU A 1 89 ? -11.538 2.397 12.532 1.00 87.75 89 GLU A C 1
ATOM 685 O O . GLU A 1 89 ? -10.397 2.386 12.071 1.00 87.75 89 GLU A O 1
ATOM 690 N N . LEU A 1 90 ? -12.587 2.806 11.807 1.00 89.69 90 LEU A N 1
ATOM 691 C CA . LEU A 1 90 ? -12.473 3.228 10.406 1.00 89.69 90 LEU A CA 1
ATOM 692 C C . LEU A 1 90 ? -11.828 4.615 10.235 1.00 89.69 90 LEU A C 1
ATOM 694 O O . LEU A 1 90 ? -11.156 4.833 9.227 1.00 89.69 90 LEU A O 1
ATOM 698 N N . GLU A 1 91 ? -11.972 5.534 11.197 1.00 92.00 91 GLU A N 1
ATOM 699 C CA . GLU A 1 91 ? -11.253 6.820 11.173 1.00 92.00 91 GLU A CA 1
ATOM 700 C C . GLU A 1 91 ? -9.754 6.619 11.464 1.00 92.00 91 GLU A C 1
ATOM 702 O O . GLU A 1 91 ? -8.914 7.219 10.798 1.00 92.00 91 GLU A O 1
ATOM 707 N N . GLU A 1 92 ? -9.387 5.706 12.369 1.00 94.62 92 GLU A N 1
ATOM 708 C CA . GLU A 1 92 ? -7.983 5.333 12.599 1.00 94.62 92 GLU A CA 1
ATOM 709 C C . GLU A 1 92 ? -7.368 4.619 11.376 1.00 94.62 92 GLU A C 1
ATOM 711 O O . GLU A 1 92 ? -6.216 4.888 11.027 1.00 94.62 92 GLU A O 1
ATOM 716 N N . CYS A 1 93 ? -8.141 3.800 10.647 1.00 96.31 93 CYS A N 1
ATOM 717 C CA . CYS A 1 93 ? -7.724 3.255 9.346 1.00 96.31 93 CYS A CA 1
ATOM 718 C C . CYS A 1 93 ? -7.538 4.358 8.284 1.00 96.31 93 CYS A C 1
ATOM 720 O O . CYS A 1 93 ? -6.567 4.335 7.527 1.00 96.31 93 CYS A O 1
ATOM 722 N N . HIS A 1 94 ? -8.435 5.349 8.237 1.00 95.81 94 HIS A N 1
ATOM 723 C CA . HIS A 1 94 ? -8.329 6.500 7.335 1.00 95.81 94 HIS A CA 1
ATOM 724 C C . HIS A 1 94 ? -7.096 7.367 7.639 1.00 95.81 94 HIS A C 1
ATOM 726 O O . HIS A 1 94 ? -6.384 7.767 6.715 1.00 95.81 94 HIS A O 1
ATOM 732 N N . GLN A 1 95 ? -6.795 7.602 8.920 1.00 96.88 95 GLN A N 1
ATOM 733 C CA . GLN A 1 95 ? -5.579 8.297 9.334 1.00 96.88 95 GLN A CA 1
ATOM 734 C C . GLN A 1 95 ? -4.320 7.517 8.924 1.00 96.88 95 GLN A C 1
ATOM 736 O O . GLN A 1 95 ? -3.413 8.104 8.332 1.00 96.88 95 GLN A O 1
ATOM 741 N N . LEU A 1 96 ? -4.277 6.201 9.168 1.00 98.12 96 LEU A N 1
ATOM 742 C CA . LEU A 1 96 ? -3.149 5.356 8.766 1.00 98.12 96 LEU A CA 1
ATOM 743 C C . LEU A 1 96 ? -2.954 5.332 7.241 1.00 98.12 96 LEU A C 1
ATOM 745 O O . LEU A 1 96 ? -1.818 5.364 6.774 1.00 98.12 96 LEU A O 1
ATOM 749 N N . LEU A 1 97 ? -4.028 5.359 6.446 1.00 98.44 97 LEU A N 1
ATOM 750 C CA . LEU A 1 97 ? -3.908 5.495 4.992 1.00 98.44 97 LEU A CA 1
ATOM 751 C C . LEU A 1 97 ? -3.239 6.819 4.586 1.00 98.44 97 LEU A C 1
ATOM 753 O O . LEU A 1 97 ? -2.354 6.814 3.735 1.00 98.44 97 LEU A O 1
ATOM 757 N N . GLY A 1 98 ? -3.585 7.931 5.242 1.00 97.56 98 GLY A N 1
ATOM 758 C CA . GLY A 1 98 ? -2.928 9.221 5.012 1.00 97.56 98 GLY A CA 1
ATOM 759 C C . GLY A 1 98 ? -1.434 9.222 5.368 1.00 97.56 98 GLY A C 1
ATOM 760 O O . GLY A 1 98 ? -0.636 9.869 4.686 1.00 97.56 98 GLY A O 1
ATOM 761 N N . GLU A 1 99 ? -1.030 8.467 6.393 1.00 98.31 99 GLU A N 1
ATOM 762 C CA . GLU A 1 99 ? 0.385 8.240 6.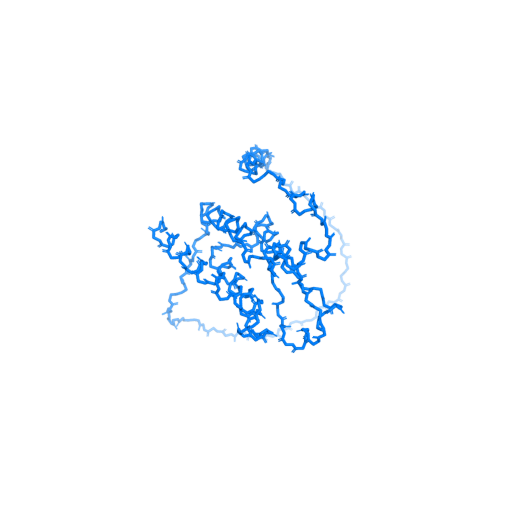720 1.00 98.31 99 GLU A CA 1
ATOM 763 C C . GLU A 1 99 ? 1.085 7.391 5.641 1.00 98.31 99 GLU A C 1
ATOM 765 O O . GLU A 1 99 ? 2.175 7.746 5.188 1.00 98.31 99 GLU A O 1
ATOM 770 N N . LEU A 1 100 ? 0.437 6.322 5.159 1.00 98.31 100 LEU A N 1
ATOM 771 C CA . LEU A 1 100 ? 0.941 5.490 4.060 1.00 98.31 100 LEU A CA 1
ATOM 772 C C . LEU A 1 100 ? 1.117 6.287 2.759 1.00 98.31 100 LEU A C 1
ATOM 774 O O . LEU A 1 100 ? 2.155 6.176 2.122 1.00 98.31 100 LEU A O 1
ATOM 778 N N . GLU A 1 101 ? 0.148 7.116 2.368 1.00 96.50 101 GLU A N 1
ATOM 779 C CA . GLU A 1 101 ? 0.199 7.911 1.129 1.00 96.50 101 GLU A CA 1
ATOM 780 C C . GLU A 1 101 ? 1.231 9.051 1.164 1.00 96.50 101 GLU A C 1
ATOM 782 O O . GLU A 1 101 ? 1.658 9.533 0.112 1.00 96.50 101 GLU A O 1
ATOM 787 N N . THR A 1 102 ? 1.630 9.513 2.353 1.00 95.88 102 THR A N 1
ATOM 788 C CA . THR A 1 102 ? 2.613 10.601 2.508 1.00 95.88 102 THR A CA 1
ATOM 789 C C . THR A 1 102 ? 4.051 10.106 2.678 1.00 95.88 102 THR A C 1
ATOM 791 O O . THR A 1 102 ? 4.990 10.870 2.403 1.00 95.88 102 THR A O 1
ATOM 794 N N . HIS A 1 103 ? 4.237 8.832 3.048 1.00 96.19 103 HIS A N 1
ATOM 795 C CA . HIS A 1 103 ? 5.544 8.190 3.179 1.00 96.19 103 HIS A CA 1
ATOM 796 C C . HIS A 1 103 ? 6.389 8.331 1.899 1.00 96.19 103 HIS A C 1
ATOM 798 O O . HIS A 1 103 ? 5.877 8.367 0.778 1.00 96.19 103 HIS A O 1
ATOM 804 N N . 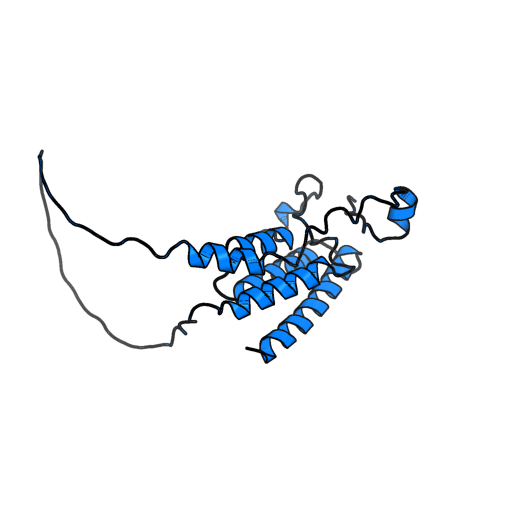GLN A 1 104 ? 7.712 8.444 2.044 1.00 93.62 104 GLN A N 1
ATOM 805 C CA . GLN A 1 104 ? 8.594 8.758 0.911 1.00 93.62 104 GLN A CA 1
ATOM 806 C C . GLN A 1 104 ? 8.602 7.658 -0.167 1.00 93.62 104 GLN A C 1
ATOM 808 O O . GLN A 1 104 ? 8.664 7.969 -1.355 1.00 93.62 104 GLN A O 1
ATOM 813 N N . ASP A 1 105 ? 8.469 6.400 0.261 1.00 95.19 105 ASP A N 1
ATOM 814 C CA . ASP A 1 105 ? 8.513 5.193 -0.572 1.00 95.19 105 ASP A CA 1
ATOM 815 C C . ASP A 1 105 ? 7.120 4.751 -1.064 1.00 95.19 105 ASP A C 1
ATOM 817 O O . ASP A 1 105 ? 6.977 3.726 -1.722 1.00 95.19 105 ASP A O 1
ATOM 821 N N . ALA A 1 106 ? 6.079 5.546 -0.795 1.00 95.81 106 ALA A N 1
ATOM 822 C CA . ALA A 1 106 ? 4.698 5.254 -1.187 1.00 95.81 106 ALA A CA 1
ATOM 823 C C . ALA A 1 106 ? 4.439 5.346 -2.701 1.00 95.81 106 ALA A C 1
ATOM 825 O O . ALA A 1 106 ? 3.409 4.880 -3.187 1.00 95.81 106 ALA A O 1
ATOM 826 N N . TRP A 1 107 ? 5.353 5.969 -3.452 1.00 93.12 107 TRP A N 1
ATOM 827 C CA . TRP A 1 107 ? 5.170 6.362 -4.852 1.00 93.12 107 TRP A CA 1
ATOM 828 C C . TRP A 1 107 ? 4.746 5.248 -5.839 1.00 93.12 107 TRP A C 1
ATOM 830 O O . TRP A 1 107 ? 4.025 5.603 -6.774 1.00 93.12 107 TRP A O 1
ATOM 840 N N . PRO A 1 108 ? 5.084 3.943 -5.687 1.00 93.31 108 PRO A N 1
ATOM 841 C CA . PRO A 1 108 ? 4.577 2.900 -6.587 1.00 93.31 108 PRO A CA 1
ATOM 842 C C . PRO A 1 108 ? 3.108 2.536 -6.315 1.00 93.31 108 PRO A C 1
ATOM 844 O O . PRO A 1 108 ? 2.467 1.908 -7.154 1.00 93.31 108 PRO A O 1
ATOM 847 N N . PHE A 1 109 ? 2.587 2.907 -5.142 1.00 96.56 109 PHE A N 1
ATOM 848 C CA . PHE A 1 109 ? 1.343 2.393 -4.559 1.00 96.56 109 PHE A CA 1
ATOM 849 C C . PHE A 1 109 ? 0.211 3.429 -4.509 1.00 96.56 109 PHE A C 1
ATOM 851 O O . PHE A 1 109 ? -0.911 3.096 -4.139 1.00 96.56 109 PHE A O 1
ATOM 858 N N . LEU A 1 110 ? 0.484 4.685 -4.883 1.00 94.88 110 LEU A N 1
ATOM 859 C CA . LEU A 1 110 ? -0.480 5.792 -4.803 1.00 94.88 110 LEU A CA 1
ATOM 860 C C . LEU A 1 110 ? -1.656 5.679 -5.787 1.00 94.88 110 LEU A C 1
ATOM 862 O O . LEU A 1 110 ? -2.671 6.343 -5.586 1.00 94.88 110 LEU A O 1
ATOM 866 N N . GLN A 1 111 ? -1.502 4.936 -6.886 1.00 94.44 111 GLN A N 1
ATOM 867 C CA . GLN A 1 111 ? -2.439 4.892 -8.016 1.00 94.44 111 GLN A CA 1
ATOM 868 C C . GLN A 1 111 ? -2.487 3.483 -8.640 1.00 94.44 111 GLN A C 1
ATOM 870 O O . GLN A 1 111 ? -1.501 2.748 -8.538 1.00 94.44 111 GLN A O 1
ATOM 875 N N . PRO A 1 112 ? -3.571 3.107 -9.350 1.00 94.00 112 PRO A N 1
ATOM 876 C CA . PRO A 1 112 ? -3.675 1.802 -9.998 1.00 94.00 112 PRO A CA 1
ATOM 877 C C . PRO A 1 112 ? -2.589 1.582 -11.062 1.00 94.00 112 PRO A C 1
ATOM 879 O O . PRO A 1 112 ? -2.347 2.440 -11.916 1.00 94.00 112 PRO A O 1
ATOM 882 N N . VAL A 1 113 ? -1.980 0.391 -11.081 1.00 90.44 113 VAL A N 1
ATOM 883 C CA . VAL A 1 113 ? -0.964 0.027 -12.084 1.00 90.44 113 VAL A CA 1
ATOM 884 C C . VAL A 1 113 ? -1.557 0.059 -13.497 1.00 90.44 113 VAL A C 1
ATOM 886 O O . VAL A 1 113 ? -2.507 -0.662 -13.811 1.00 90.44 113 VAL A O 1
ATOM 889 N N . ASN A 1 114 ? -0.967 0.863 -14.388 1.00 88.19 114 ASN A N 1
ATOM 890 C CA . ASN A 1 114 ? -1.431 0.989 -15.768 1.00 88.19 114 ASN A CA 1
ATOM 891 C C . ASN A 1 114 ? -1.146 -0.291 -16.577 1.00 88.19 114 ASN A C 1
ATOM 893 O O . ASN A 1 114 ? -0.055 -0.526 -17.098 1.00 88.19 114 ASN A O 1
ATOM 897 N N . LEU A 1 115 ? -2.194 -1.097 -16.741 1.00 86.75 115 LEU A N 1
ATOM 898 C CA . LEU A 1 115 ? -2.164 -2.414 -17.384 1.00 86.75 115 LEU A CA 1
ATOM 899 C C . LEU A 1 115 ? -1.846 -2.384 -18.895 1.00 86.75 115 LEU A C 1
ATOM 901 O O . LEU A 1 115 ? -1.762 -3.449 -19.506 1.00 86.75 115 LEU A O 1
ATOM 905 N N . LYS A 1 116 ? -1.697 -1.197 -19.507 1.00 84.81 116 LYS A N 1
ATOM 906 C CA . LYS A 1 116 ? -1.202 -1.024 -20.886 1.00 84.81 116 LYS A CA 1
ATOM 907 C C . LYS A 1 116 ? 0.317 -0.832 -20.950 1.00 84.81 116 LYS A C 1
ATOM 909 O O . LYS A 1 116 ? 0.924 -1.232 -21.936 1.00 84.81 116 LYS A O 1
ATOM 914 N N . THR A 1 117 ? 0.927 -0.226 -19.927 1.00 83.38 117 THR A N 1
ATOM 915 C CA . THR A 1 117 ? 2.367 0.102 -19.896 1.00 83.38 117 THR A CA 1
ATOM 916 C C . THR A 1 117 ? 3.204 -0.912 -19.120 1.00 83.38 117 THR A C 1
ATOM 918 O O . THR A 1 117 ? 4.429 -0.861 -19.189 1.00 83.38 117 THR A O 1
ATOM 921 N N . VAL A 1 118 ? 2.566 -1.846 -18.406 1.00 85.25 118 VAL A N 1
ATOM 922 C CA . VAL A 1 118 ? 3.232 -2.920 -17.654 1.00 85.25 118 VAL A CA 1
ATOM 923 C C . VAL A 1 118 ? 2.875 -4.289 -18.262 1.00 85.25 118 VAL A C 1
ATOM 925 O O . VAL A 1 118 ? 1.865 -4.896 -17.885 1.00 85.25 118 VAL A O 1
ATOM 928 N N . PRO A 1 119 ? 3.665 -4.79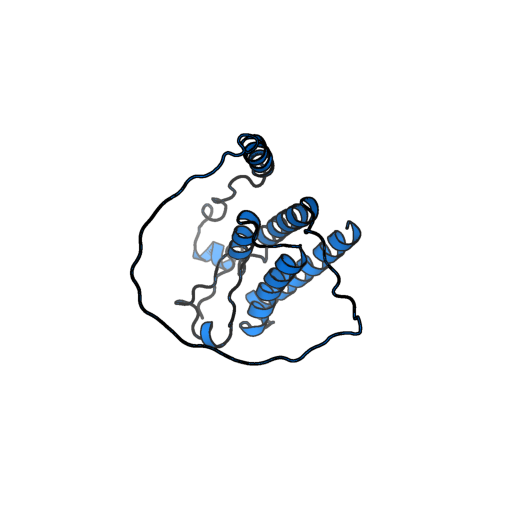2 -19.237 1.00 87.50 119 PRO A N 1
ATOM 929 C CA . PRO A 1 119 ? 3.453 -6.105 -19.839 1.00 87.50 119 PRO A CA 1
ATOM 930 C C . PRO A 1 119 ? 3.423 -7.226 -18.798 1.00 87.50 119 PRO A C 1
ATOM 932 O O . PRO A 1 119 ? 4.114 -7.185 -17.786 1.00 87.50 119 PRO A O 1
ATOM 935 N N . GLY A 1 120 ? 2.611 -8.253 -19.045 1.00 88.69 120 GLY A N 1
ATOM 936 C CA . GLY A 1 120 ? 2.527 -9.428 -18.173 1.00 88.69 120 GLY A CA 1
ATOM 937 C C . GLY A 1 120 ? 1.757 -9.237 -16.859 1.00 88.69 120 GLY A C 1
ATOM 938 O O . GLY A 1 120 ? 1.283 -10.239 -16.334 1.00 88.69 120 GLY A O 1
ATOM 939 N N . TYR A 1 121 ? 1.522 -8.010 -16.371 1.00 91.00 121 TYR A N 1
ATOM 940 C CA . TYR A 1 121 ? 0.919 -7.766 -15.047 1.00 91.00 121 TYR A CA 1
ATOM 941 C C . TYR A 1 121 ? -0.389 -8.542 -14.813 1.00 91.00 121 TYR A C 1
ATOM 943 O O . TYR A 1 121 ? -0.484 -9.304 -13.856 1.00 91.00 121 TYR A O 1
ATOM 951 N N . LYS A 1 122 ? -1.353 -8.480 -15.751 1.00 93.25 122 LYS A N 1
ATOM 952 C CA . LYS A 1 122 ? -2.621 -9.250 -15.696 1.00 93.25 122 LYS A CA 1
ATOM 953 C C . LYS A 1 122 ? -2.448 -10.783 -15.663 1.00 93.25 122 LYS A C 1
ATOM 955 O O . LYS A 1 122 ? -3.371 -11.500 -15.276 1.00 93.25 122 LYS A O 1
ATOM 960 N N . LYS A 1 123 ? -1.307 -11.318 -16.116 1.00 95.38 123 LYS A N 1
ATOM 961 C CA . LYS A 1 123 ? -1.011 -12.761 -16.048 1.00 95.38 123 LYS A CA 1
ATOM 962 C C . LYS A 1 123 ? -0.553 -13.176 -14.648 1.00 95.38 123 LYS A C 1
ATOM 964 O O . LYS A 1 123 ? -0.814 -14.314 -14.266 1.00 95.38 123 LYS A O 1
ATOM 969 N N . ILE A 1 124 ? 0.066 -12.264 -13.901 1.00 93.81 124 ILE A N 1
ATOM 970 C CA . ILE A 1 124 ? 0.677 -12.502 -12.589 1.00 93.81 124 ILE A CA 1
ATOM 971 C C . ILE A 1 124 ? -0.271 -12.043 -11.471 1.00 93.81 124 ILE A C 1
ATOM 973 O O . ILE A 1 124 ? -0.786 -12.870 -10.720 1.00 93.81 124 ILE A O 1
ATOM 977 N N . VAL A 1 125 ? -0.584 -10.746 -11.414 1.00 94.12 125 VAL A N 1
ATOM 978 C CA . VAL A 1 125 ? -1.489 -10.145 -10.425 1.00 94.12 125 VAL A CA 1
ATOM 979 C C . VAL A 1 125 ? -2.948 -10.400 -10.807 1.00 94.12 125 VAL A C 1
ATOM 981 O O . VAL A 1 125 ? -3.373 -10.124 -11.930 1.00 94.12 125 VAL A O 1
ATOM 984 N N . LYS A 1 126 ? -3.725 -10.942 -9.858 1.00 96.94 126 LYS A N 1
ATOM 985 C CA . LYS A 1 126 ? -5.127 -11.366 -10.062 1.00 96.94 126 LYS A CA 1
ATOM 986 C C . LYS A 1 126 ? -6.161 -10.402 -9.489 1.00 96.94 126 LYS A C 1
ATOM 988 O O . LYS A 1 126 ? -7.252 -10.296 -10.039 1.00 96.94 126 LYS A O 1
ATOM 993 N N . LYS A 1 127 ? -5.815 -9.696 -8.412 1.00 97.69 127 LYS A N 1
ATOM 994 C CA . LYS A 1 127 ? -6.640 -8.667 -7.770 1.00 97.69 127 LYS A CA 1
ATOM 995 C C . LYS A 1 127 ? -5.785 -7.403 -7.614 1.00 97.69 127 LYS A C 1
ATOM 997 O O . LYS A 1 127 ? -5.039 -7.329 -6.642 1.00 97.69 127 LYS A O 1
ATOM 1002 N N . PRO A 1 128 ? -5.802 -6.461 -8.572 1.00 96.38 128 PRO A N 1
ATOM 1003 C CA . PRO A 1 128 ? -5.111 -5.184 -8.416 1.00 96.38 128 PRO A CA 1
ATOM 1004 C C . PRO A 1 128 ? -5.641 -4.421 -7.195 1.00 96.38 128 PRO A C 1
ATOM 1006 O O . PRO A 1 128 ? -6.840 -4.465 -6.927 1.00 96.38 128 PRO A O 1
ATOM 1009 N N . MET A 1 129 ? -4.752 -3.729 -6.486 1.00 98.50 129 MET A N 1
ATOM 1010 C CA . MET A 1 129 ? -5.080 -2.840 -5.371 1.00 98.50 129 MET A CA 1
ATOM 1011 C C . MET A 1 129 ? -4.013 -1.744 -5.268 1.00 98.50 129 MET A C 1
ATOM 1013 O O . MET A 1 129 ? -2.864 -1.973 -5.651 1.00 98.50 129 MET A O 1
ATOM 1017 N N . ASP A 1 130 ? -4.400 -0.574 -4.768 1.00 98.19 130 ASP A N 1
ATOM 1018 C CA . ASP A 1 130 ? -3.562 0.615 -4.579 1.00 98.19 130 ASP A CA 1
ATOM 1019 C C . ASP A 1 130 ? -4.205 1.544 -3.532 1.00 98.19 130 ASP A C 1
ATOM 1021 O O . ASP A 1 130 ? -5.393 1.417 -3.223 1.00 98.19 130 ASP A O 1
ATOM 1025 N N . PHE A 1 131 ? -3.451 2.504 -2.995 1.00 98.38 131 PHE A N 1
ATOM 1026 C CA . PHE A 1 131 ? -3.923 3.360 -1.904 1.00 98.38 131 PHE A CA 1
ATOM 1027 C C . PHE A 1 131 ? -5.093 4.277 -2.295 1.00 98.38 131 PHE A C 1
ATOM 1029 O O . PHE A 1 131 ? -5.921 4.581 -1.436 1.00 98.38 131 PHE A O 1
ATOM 1036 N N . SER A 1 132 ? -5.231 4.675 -3.566 1.00 97.38 132 SER A N 1
ATOM 1037 C CA . SER A 1 132 ? -6.387 5.472 -4.000 1.00 97.38 132 SER A CA 1
ATOM 1038 C C . SER A 1 132 ? -7.659 4.633 -4.112 1.00 97.38 132 SER A C 1
ATOM 1040 O O . SER A 1 132 ? -8.705 5.070 -3.633 1.00 97.38 132 SER A O 1
ATOM 1042 N N . THR A 1 133 ? -7.563 3.388 -4.591 1.00 98.25 133 THR A N 1
ATOM 1043 C CA . THR A 1 133 ? -8.672 2.423 -4.512 1.00 98.25 133 THR A CA 1
ATOM 1044 C C . THR A 1 133 ? -9.070 2.170 -3.051 1.00 98.25 133 THR A C 1
ATOM 1046 O O . THR A 1 133 ? -10.252 2.225 -2.714 1.00 98.25 133 THR A O 1
ATOM 1049 N N . ILE A 1 134 ? -8.106 1.978 -2.139 1.00 98.69 134 ILE A N 1
ATOM 1050 C CA . ILE A 1 134 ? -8.389 1.802 -0.701 1.00 98.69 134 ILE A CA 1
ATOM 1051 C C . ILE A 1 134 ? -9.074 3.050 -0.119 1.00 98.69 134 ILE A C 1
ATOM 1053 O O . ILE A 1 134 ? -10.060 2.913 0.608 1.00 98.69 134 ILE A O 1
ATOM 1057 N N . ARG A 1 135 ? -8.622 4.259 -0.480 1.00 98.12 135 ARG A N 1
ATOM 1058 C CA . ARG A 1 135 ? -9.243 5.531 -0.072 1.00 98.12 135 ARG A CA 1
ATOM 1059 C C . ARG A 1 135 ? -10.698 5.617 -0.533 1.00 98.12 135 ARG A C 1
ATOM 1061 O O . ARG A 1 135 ? -11.569 5.952 0.270 1.00 98.12 135 ARG A O 1
ATOM 1068 N N . GLU A 1 136 ? -10.980 5.283 -1.791 1.00 98.06 136 GLU A N 1
ATOM 1069 C CA . GLU A 1 136 ? -12.349 5.237 -2.316 1.00 98.06 136 GLU A CA 1
ATOM 1070 C C . GLU A 1 136 ? -13.212 4.210 -1.573 1.00 98.06 136 GLU A C 1
ATOM 1072 O O . GLU A 1 136 ? -14.375 4.493 -1.276 1.00 98.06 136 GLU A O 1
ATOM 1077 N N . LYS A 1 137 ? -12.660 3.051 -1.197 1.00 98.00 137 LYS A N 1
ATOM 1078 C CA . LYS A 1 137 ? -13.374 2.052 -0.388 1.00 98.00 137 LYS A CA 1
ATOM 1079 C C . LYS A 1 137 ? -13.699 2.545 1.029 1.00 98.00 137 LYS A C 1
ATOM 1081 O O . LYS A 1 137 ? -14.799 2.263 1.506 1.00 98.00 137 LYS A O 1
ATOM 1086 N N . ILE A 1 138 ? -12.821 3.326 1.673 1.00 95.12 138 ILE A N 1
ATOM 1087 C CA . ILE A 1 138 ? -13.128 3.989 2.959 1.00 95.12 138 ILE A CA 1
ATOM 1088 C C . ILE A 1 138 ? -14.253 5.017 2.775 1.00 95.12 138 ILE A C 1
ATOM 1090 O O . ILE A 1 138 ? -15.262 4.949 3.476 1.00 95.12 138 ILE A O 1
ATOM 1094 N N . ILE A 1 139 ? -14.116 5.940 1.814 1.00 94.12 139 ILE A N 1
ATOM 1095 C CA . ILE A 1 139 ? -15.089 7.026 1.575 1.00 94.12 139 ILE A CA 1
ATOM 1096 C C . ILE A 1 139 ? -16.486 6.462 1.275 1.00 94.12 139 ILE A C 1
ATOM 1098 O O . ILE A 1 139 ? -17.481 6.928 1.830 1.00 94.12 139 ILE A O 1
ATOM 1102 N N . ASN A 1 140 ? -16.556 5.413 0.454 1.00 95.50 140 ASN A N 1
ATOM 1103 C CA . ASN A 1 140 ? -17.798 4.724 0.101 1.00 95.50 140 ASN A CA 1
ATOM 1104 C C . ASN A 1 140 ? -18.275 3.710 1.166 1.00 95.50 140 ASN A C 1
ATOM 1106 O O . ASN A 1 140 ? -19.212 2.959 0.904 1.00 95.50 140 ASN A O 1
ATOM 1110 N N . LYS A 1 141 ? -17.652 3.674 2.356 1.00 94.00 141 LYS A N 1
ATOM 1111 C CA . LYS A 1 141 ? -18.013 2.811 3.501 1.00 94.00 141 LYS A CA 1
ATOM 1112 C C . LYS A 1 141 ? -18.087 1.315 3.144 1.00 94.00 141 LYS A C 1
ATOM 1114 O O . LYS A 1 141 ? -18.940 0.590 3.646 1.00 94.00 141 LYS A O 1
ATOM 1119 N N . GLN A 1 142 ? -17.182 0.850 2.279 1.00 96.31 142 GLN A N 1
ATOM 1120 C CA . GLN A 1 142 ? -17.134 -0.541 1.803 1.00 96.31 142 GLN A CA 1
ATOM 1121 C C . GLN A 1 142 ? -16.442 -1.507 2.783 1.00 96.31 142 GLN A C 1
ATOM 1123 O O . GLN A 1 142 ? -16.437 -2.713 2.548 1.00 96.31 142 GLN A O 1
ATOM 1128 N N . TYR A 1 143 ? -15.861 -0.996 3.873 1.00 95.75 143 TYR A N 1
ATOM 1129 C CA . TYR A 1 143 ? -15.269 -1.798 4.944 1.00 95.75 143 TYR A CA 1
ATOM 1130 C C . TYR A 1 143 ? -16.216 -1.884 6.145 1.00 95.75 143 TYR A C 1
ATOM 1132 O O . TYR A 1 143 ? -16.661 -0.865 6.667 1.00 95.75 143 TYR A O 1
ATOM 1140 N N . SER A 1 144 ? -16.493 -3.105 6.605 1.00 91.00 144 SER A N 1
ATOM 1141 C CA . SER A 1 144 ? -17.287 -3.385 7.812 1.00 91.00 144 SER A CA 1
ATOM 1142 C C . SER A 1 144 ? -16.473 -3.360 9.113 1.00 91.00 144 SER A C 1
ATOM 1144 O O . SER A 1 144 ? -17.057 -3.312 10.194 1.00 91.00 144 SER A O 1
ATOM 1146 N N . SER A 1 145 ? -15.147 -3.445 8.996 1.00 91.19 145 SER A N 1
ATOM 1147 C CA . SER A 1 145 ? -14.141 -3.463 10.064 1.00 91.19 145 SER A CA 1
ATOM 1148 C C . SER A 1 145 ? -12.772 -3.095 9.476 1.00 91.19 145 SER A C 1
ATOM 1150 O O . SER A 1 145 ? -12.580 -3.128 8.255 1.00 91.19 145 SER A O 1
ATOM 1152 N N . GLY A 1 146 ? -11.807 -2.780 10.336 1.00 93.62 146 GLY A N 1
ATOM 1153 C CA . GLY A 1 146 ? -10.425 -2.497 9.958 1.00 93.62 146 GLY A CA 1
ATOM 1154 C C . GLY A 1 146 ? -9.687 -3.707 9.372 1.00 93.62 146 GLY A C 1
ATOM 1155 O O . GLY A 1 146 ? -8.759 -3.523 8.589 1.00 93.62 146 GLY A O 1
ATOM 1156 N N . GLU A 1 147 ? -10.121 -4.939 9.666 1.00 95.38 147 GLU A N 1
ATOM 1157 C CA . GLU A 1 147 ? -9.553 -6.158 9.062 1.00 95.38 147 GLU A CA 1
ATOM 1158 C C . GLU A 1 147 ? -9.646 -6.124 7.527 1.00 95.38 147 GLU A C 1
ATOM 1160 O O . GLU A 1 147 ? -8.651 -6.364 6.850 1.00 95.38 147 GLU A O 1
ATOM 1165 N N . GLY A 1 148 ? -10.785 -5.701 6.963 1.00 97.06 148 GLY A N 1
ATOM 1166 C CA . GLY A 1 148 ? -10.942 -5.590 5.507 1.00 97.06 148 GLY A CA 1
ATOM 1167 C C . GLY A 1 148 ? -10.051 -4.516 4.866 1.00 97.06 148 GLY A C 1
ATOM 1168 O O . GLY A 1 148 ? -9.606 -4.684 3.734 1.00 97.06 148 GLY A O 1
ATOM 1169 N N . PHE A 1 149 ? -9.751 -3.436 5.595 1.00 98.00 149 PHE A N 1
ATOM 1170 C CA . PHE A 1 149 ? -8.765 -2.433 5.176 1.00 98.00 149 PHE A CA 1
ATOM 1171 C C . PHE A 1 149 ? -7.342 -3.010 5.220 1.00 98.00 149 PHE A C 1
ATOM 1173 O O . PHE A 1 149 ? -6.576 -2.842 4.271 1.00 98.00 149 PHE A O 1
ATOM 1180 N N . LYS A 1 150 ? -7.003 -3.742 6.288 1.00 98.25 150 LYS A N 1
ATOM 1181 C CA . LYS A 1 150 ? -5.707 -4.408 6.458 1.00 98.25 150 LYS A CA 1
ATOM 1182 C C . LYS A 1 150 ? -5.439 -5.436 5.354 1.00 98.25 150 LYS A C 1
ATOM 1184 O O . LYS A 1 150 ? -4.316 -5.516 4.861 1.00 98.25 150 LYS A O 1
ATOM 1189 N N . ASP A 1 151 ? -6.455 -6.198 4.959 1.00 98.62 151 ASP A N 1
ATOM 1190 C CA . ASP A 1 151 ? -6.358 -7.193 3.888 1.00 98.62 151 ASP A CA 1
ATOM 1191 C C . ASP A 1 151 ? -6.050 -6.548 2.530 1.00 98.62 151 ASP A C 1
ATOM 1193 O O . ASP A 1 151 ? -5.187 -7.040 1.802 1.00 98.62 151 ASP A O 1
ATOM 1197 N N . ASP A 1 152 ? -6.677 -5.413 2.201 1.00 98.81 152 ASP A N 1
ATOM 1198 C CA . ASP A 1 152 ? -6.374 -4.687 0.963 1.00 98.81 152 ASP A CA 1
ATOM 1199 C C . ASP A 1 152 ? -4.999 -4.000 0.998 1.00 98.81 152 ASP A C 1
ATOM 1201 O O . ASP A 1 152 ? -4.296 -4.014 -0.012 1.00 98.81 152 ASP A O 1
ATOM 1205 N N . VAL A 1 153 ? -4.570 -3.439 2.138 1.00 98.75 153 VAL A N 1
ATOM 1206 C CA . VAL A 1 153 ? -3.209 -2.879 2.272 1.00 98.75 153 VAL A CA 1
ATOM 1207 C C . VAL A 1 153 ? -2.155 -3.980 2.109 1.00 98.75 153 VAL A C 1
ATOM 1209 O O . VAL A 1 153 ? -1.198 -3.799 1.358 1.00 98.75 153 VAL A O 1
ATOM 1212 N N . ASN A 1 154 ? -2.357 -5.154 2.715 1.00 98.81 154 ASN A N 1
ATOM 1213 C CA . ASN A 1 154 ? -1.495 -6.312 2.472 1.00 98.81 154 ASN A CA 1
ATOM 1214 C C . ASN A 1 154 ? -1.524 -6.750 1.004 1.00 98.81 154 ASN A C 1
ATOM 1216 O O . ASN A 1 154 ? -0.470 -7.023 0.440 1.00 98.81 154 ASN A O 1
ATOM 1220 N N . LEU A 1 155 ? -2.689 -6.742 0.349 1.00 98.81 155 LEU A N 1
ATOM 1221 C CA . LEU A 1 155 ? -2.811 -7.071 -1.073 1.00 98.81 155 LEU A CA 1
ATOM 1222 C C . LEU A 1 155 ? -1.992 -6.130 -1.980 1.00 98.81 155 LEU A C 1
ATOM 1224 O O . LEU A 1 155 ? -1.505 -6.578 -3.019 1.00 98.81 155 LEU A O 1
ATOM 1228 N N . VAL A 1 156 ? -1.781 -4.860 -1.610 1.00 98.75 156 VAL A N 1
ATOM 1229 C CA . VAL A 1 156 ? -0.847 -3.963 -2.324 1.00 98.75 156 VAL A CA 1
ATOM 1230 C C . VAL A 1 156 ? 0.580 -4.525 -2.284 1.00 98.75 156 VAL A C 1
ATOM 1232 O O . VAL A 1 156 ? 1.223 -4.653 -3.329 1.00 98.75 156 VAL A O 1
ATOM 1235 N N . PHE A 1 157 ? 1.064 -4.910 -1.102 1.00 98.50 157 PHE A N 1
ATOM 1236 C CA . PHE A 1 157 ? 2.428 -5.414 -0.906 1.00 98.50 157 PHE A CA 1
ATOM 1237 C C . PHE A 1 157 ? 2.617 -6.837 -1.464 1.00 98.50 157 PHE A C 1
ATOM 1239 O O . PHE A 1 157 ? 3.580 -7.095 -2.181 1.00 98.50 157 PHE A O 1
ATOM 1246 N N . ASP A 1 158 ? 1.635 -7.722 -1.287 1.00 98.50 158 ASP A N 1
ATOM 1247 C CA . ASP A 1 158 ? 1.596 -9.063 -1.883 1.00 98.50 158 ASP A CA 1
ATOM 1248 C C . ASP A 1 158 ? 1.605 -9.025 -3.423 1.00 98.50 158 ASP A C 1
ATOM 1250 O O . ASP A 1 158 ? 2.124 -9.931 -4.077 1.00 98.50 158 ASP A O 1
ATOM 1254 N N . ASN A 1 159 ? 0.992 -8.006 -4.035 1.00 97.50 159 ASN A N 1
ATOM 1255 C CA . ASN A 1 159 ? 1.069 -7.782 -5.479 1.00 97.50 159 ASN A CA 1
ATOM 1256 C C . ASN A 1 159 ? 2.421 -7.190 -5.898 1.00 97.50 159 ASN A C 1
ATOM 1258 O O . ASN A 1 159 ? 2.889 -7.483 -6.999 1.00 97.50 159 ASN A O 1
ATOM 1262 N N . CYS A 1 160 ? 3.045 -6.384 -5.034 1.00 96.81 160 CYS A N 1
ATOM 1263 C CA . CYS A 1 160 ? 4.375 -5.829 -5.251 1.00 96.81 160 CYS A CA 1
ATOM 1264 C C . CYS A 1 160 ? 5.430 -6.941 -5.315 1.00 96.81 160 CYS A C 1
ATOM 1266 O O . CYS A 1 160 ? 6.080 -7.089 -6.348 1.00 96.81 160 CYS A O 1
ATOM 1268 N N . GLU A 1 161 ? 5.535 -7.760 -4.268 1.00 97.06 161 GLU A N 1
ATOM 1269 C CA . GLU A 1 161 ? 6.473 -8.891 -4.158 1.00 97.06 161 GLU A CA 1
ATOM 1270 C C . GLU A 1 161 ? 6.239 -9.950 -5.246 1.00 97.06 161 GLU A C 1
ATOM 1272 O O . GLU A 1 161 ? 7.173 -10.518 -5.802 1.00 97.06 161 GLU A O 1
ATOM 1277 N N . ARG A 1 162 ? 4.977 -10.200 -5.620 1.00 96.12 162 ARG A N 1
ATOM 1278 C CA . ARG A 1 162 ? 4.639 -11.191 -6.656 1.00 96.12 162 ARG A CA 1
ATOM 1279 C C . ARG A 1 162 ? 4.974 -10.738 -8.084 1.00 96.12 162 ARG A C 1
ATOM 1281 O O . ARG A 1 162 ? 4.983 -11.581 -8.979 1.00 96.12 162 ARG A O 1
ATOM 1288 N N . PHE A 1 163 ? 5.201 -9.444 -8.323 1.00 94.62 163 PHE A N 1
ATOM 1289 C CA . PHE A 1 163 ? 5.482 -8.901 -9.661 1.00 94.62 163 PHE A CA 1
ATOM 1290 C C . PHE A 1 163 ? 6.887 -8.298 -9.821 1.00 94.62 163 PHE A C 1
ATOM 1292 O O . PHE A 1 163 ? 7.403 -8.281 -10.937 1.00 94.62 163 PHE A O 1
ATOM 1299 N N . ASN A 1 164 ? 7.505 -7.805 -8.746 1.00 92.38 164 ASN A N 1
ATOM 1300 C CA . ASN A 1 164 ? 8.787 -7.102 -8.781 1.00 92.38 164 ASN A CA 1
ATOM 1301 C C . ASN A 1 164 ? 9.843 -7.881 -7.991 1.00 92.38 164 ASN A C 1
ATOM 1303 O O . ASN A 1 164 ? 9.549 -8.426 -6.935 1.00 92.38 164 ASN A O 1
ATOM 1307 N N . GLU A 1 165 ? 11.087 -7.871 -8.464 1.00 91.06 165 GLU A N 1
ATOM 1308 C CA . GLU A 1 165 ? 12.224 -8.433 -7.726 1.00 91.06 165 GLU A CA 1
ATOM 1309 C C . GLU A 1 165 ? 12.496 -7.629 -6.444 1.00 91.06 165 GLU A C 1
ATOM 1311 O O . GLU A 1 165 ? 12.495 -6.395 -6.483 1.00 91.06 165 GLU A O 1
ATOM 1316 N N . ASP A 1 166 ? 12.813 -8.299 -5.332 1.00 90.62 166 ASP A N 1
ATOM 1317 C CA . ASP A 1 166 ? 13.065 -7.662 -4.025 1.00 90.62 166 ASP A CA 1
ATOM 1318 C C . ASP A 1 166 ? 14.159 -6.584 -4.079 1.00 90.62 166 ASP A C 1
ATOM 1320 O O . ASP A 1 166 ? 14.055 -5.533 -3.449 1.00 90.62 166 ASP A O 1
ATOM 1324 N N . ASN A 1 167 ? 15.195 -6.825 -4.890 1.00 89.75 167 ASN A N 1
ATOM 1325 C CA . ASN A 1 167 ? 16.333 -5.923 -5.076 1.00 89.75 167 ASN A CA 1
ATOM 1326 C C . ASN A 1 167 ? 16.053 -4.745 -6.030 1.00 89.75 167 ASN A C 1
ATOM 1328 O O . ASN A 1 167 ? 16.912 -3.870 -6.184 1.00 89.75 167 ASN A O 1
ATOM 1332 N N . SER A 1 168 ? 14.873 -4.690 -6.655 1.00 90.12 168 SER A N 1
ATOM 1333 C CA . SER A 1 168 ? 14.429 -3.533 -7.438 1.00 90.12 168 SER A CA 1
ATOM 1334 C C . SER A 1 168 ? 13.993 -2.376 -6.531 1.00 90.12 168 SER A C 1
ATOM 1336 O O . SER A 1 168 ? 13.614 -2.578 -5.379 1.00 90.12 168 SER A O 1
ATOM 1338 N N . GLU A 1 169 ? 13.985 -1.149 -7.054 1.00 87.69 169 GLU A N 1
ATOM 1339 C CA . GLU A 1 169 ? 13.544 0.028 -6.286 1.00 87.69 169 GLU A CA 1
ATOM 1340 C C . GLU A 1 169 ? 12.070 -0.061 -5.849 1.00 87.69 169 GLU A C 1
ATOM 1342 O O . GLU A 1 169 ? 11.706 0.477 -4.807 1.00 87.69 169 GLU A O 1
ATOM 1347 N N . ILE A 1 170 ? 11.231 -0.774 -6.612 1.00 90.62 170 ILE A N 1
ATOM 1348 C CA . ILE A 1 170 ? 9.826 -1.033 -6.260 1.00 90.62 170 ILE A CA 1
ATOM 1349 C C . ILE A 1 170 ? 9.732 -2.129 -5.186 1.00 90.62 170 ILE A C 1
ATOM 1351 O O . ILE A 1 170 ? 8.974 -1.969 -4.233 1.00 90.62 170 ILE A O 1
ATOM 1355 N N . GLY A 1 171 ? 10.533 -3.197 -5.289 1.00 93.88 171 GLY A N 1
ATOM 1356 C CA . GLY A 1 171 ? 10.611 -4.259 -4.276 1.00 93.88 171 GLY A CA 1
ATOM 1357 C C . GLY A 1 171 ? 11.039 -3.722 -2.908 1.00 93.88 171 GLY A C 1
ATOM 1358 O O . GLY A 1 171 ? 10.316 -3.885 -1.926 1.00 93.88 171 GLY A O 1
ATOM 1359 N N . LYS A 1 172 ? 12.148 -2.971 -2.859 1.00 95.81 172 LYS A N 1
ATOM 1360 C CA . LYS A 1 172 ? 12.625 -2.270 -1.650 1.00 95.81 172 LYS A CA 1
ATOM 1361 C C . LYS A 1 172 ? 11.552 -1.362 -1.053 1.00 95.81 172 LYS A C 1
ATOM 1363 O O . LYS A 1 172 ? 11.314 -1.415 0.151 1.00 95.81 172 LYS A O 1
ATOM 1368 N N . ALA A 1 173 ? 10.889 -0.557 -1.888 1.00 94.50 173 ALA A N 1
ATOM 1369 C CA . ALA A 1 173 ? 9.797 0.307 -1.451 1.00 94.50 173 ALA A CA 1
ATOM 1370 C C . ALA A 1 173 ? 8.641 -0.505 -0.841 1.00 94.50 173 ALA A C 1
ATOM 1372 O O . ALA A 1 173 ? 8.143 -0.138 0.219 1.00 94.50 173 ALA A O 1
ATOM 1373 N N . GLY A 1 174 ? 8.261 -1.637 -1.444 1.00 96.81 174 GLY A N 1
ATOM 1374 C CA . GLY A 1 174 ? 7.260 -2.559 -0.898 1.00 96.81 174 GLY A CA 1
ATOM 1375 C C . GLY A 1 174 ? 7.629 -3.080 0.493 1.00 96.81 174 GLY A C 1
ATOM 1376 O O . GLY A 1 174 ? 6.834 -2.947 1.422 1.00 96.81 174 GLY A O 1
ATOM 1377 N N . HIS A 1 175 ? 8.856 -3.578 0.669 1.00 98.19 175 HIS A N 1
ATOM 1378 C CA . HIS A 1 175 ? 9.356 -4.088 1.955 1.00 98.19 175 HIS A CA 1
ATOM 1379 C C . HIS A 1 175 ? 9.409 -3.016 3.052 1.00 98.19 175 HIS A C 1
ATOM 1381 O O . HIS A 1 175 ? 9.006 -3.265 4.193 1.00 98.19 175 HIS A O 1
ATOM 1387 N N . ILE A 1 176 ? 9.843 -1.797 2.713 1.00 98.44 176 ILE A N 1
ATOM 1388 C CA . ILE A 1 176 ? 9.838 -0.645 3.629 1.00 98.44 176 ILE A CA 1
ATOM 1389 C C . ILE A 1 176 ? 8.398 -0.275 4.019 1.00 98.44 176 ILE A C 1
ATOM 1391 O O . ILE A 1 176 ? 8.098 -0.123 5.206 1.00 98.44 176 ILE A O 1
ATOM 1395 N N . MET A 1 177 ? 7.493 -0.173 3.041 1.00 98.56 177 MET A N 1
ATOM 1396 C CA . MET A 1 177 ? 6.094 0.200 3.266 1.00 98.56 177 MET A CA 1
ATOM 1397 C C . MET A 1 177 ? 5.322 -0.854 4.075 1.00 98.56 177 MET A C 1
ATOM 1399 O O . MET A 1 177 ? 4.563 -0.473 4.968 1.00 98.56 177 MET A O 1
ATOM 1403 N N . ARG A 1 178 ? 5.553 -2.156 3.840 1.00 98.69 178 ARG A N 1
ATOM 1404 C CA . ARG A 1 178 ? 4.983 -3.245 4.653 1.00 98.69 178 ARG A CA 1
ATOM 1405 C C . ARG A 1 178 ? 5.480 -3.160 6.099 1.00 98.69 178 ARG A C 1
ATOM 1407 O O . ARG A 1 1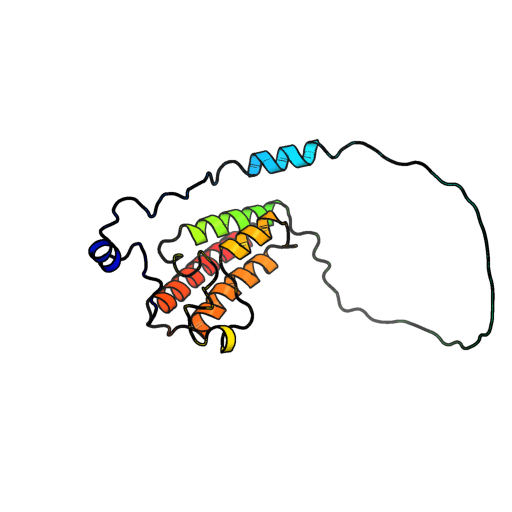78 ? 4.670 -3.143 7.020 1.00 98.69 178 ARG A O 1
ATOM 1414 N N . THR A 1 179 ? 6.789 -2.987 6.302 1.00 98.75 179 THR A N 1
ATOM 1415 C CA . THR A 1 179 ? 7.394 -2.850 7.642 1.00 98.75 179 THR A CA 1
ATOM 1416 C C . THR A 1 179 ? 6.834 -1.644 8.411 1.00 98.75 179 THR A C 1
ATOM 1418 O O . THR A 1 179 ? 6.540 -1.741 9.605 1.00 98.75 179 THR A O 1
ATOM 1421 N N . PHE A 1 180 ? 6.648 -0.505 7.734 1.00 98.69 180 PHE A N 1
ATOM 1422 C CA . PHE A 1 180 ? 5.993 0.673 8.309 1.00 98.69 180 PHE A CA 1
ATOM 1423 C C . PHE A 1 180 ? 4.529 0.382 8.676 1.00 98.69 180 PHE A C 1
ATOM 1425 O O . PHE A 1 180 ? 4.100 0.693 9.791 1.00 98.69 180 PHE A O 1
ATOM 1432 N N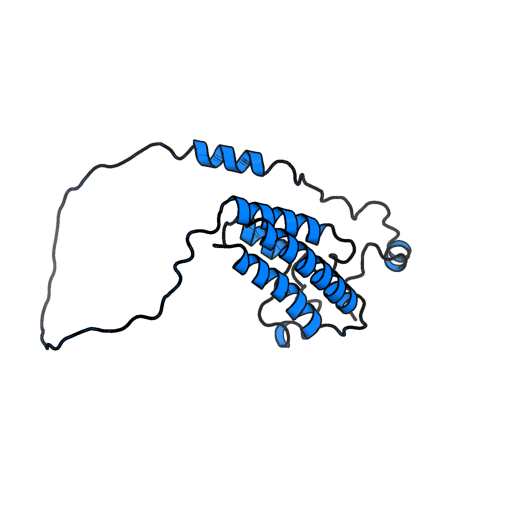 . PHE A 1 181 ? 3.778 -0.251 7.768 1.00 98.69 181 PHE A N 1
ATOM 1433 C CA . PHE A 1 181 ? 2.377 -0.600 7.984 1.00 98.69 181 PHE A CA 1
ATOM 1434 C C . PHE A 1 181 ? 2.185 -1.543 9.175 1.00 98.69 181 PHE A C 1
ATOM 1436 O O . PHE A 1 181 ? 1.416 -1.215 10.075 1.00 98.69 181 PHE A O 1
ATOM 1443 N N . ASP A 1 182 ? 2.904 -2.668 9.230 1.00 98.50 182 ASP A N 1
ATOM 1444 C CA . ASP A 1 182 ? 2.749 -3.672 10.290 1.00 98.50 182 ASP A CA 1
ATOM 1445 C C . ASP A 1 182 ? 3.060 -3.097 11.678 1.00 98.50 182 ASP A C 1
ATOM 1447 O O . ASP A 1 182 ? 2.351 -3.386 12.651 1.00 98.50 182 ASP A O 1
ATOM 1451 N N . LYS A 1 183 ? 4.062 -2.209 11.776 1.00 98.38 183 LYS A N 1
ATOM 1452 C CA . LYS A 1 183 ? 4.346 -1.455 13.003 1.00 98.38 183 LYS A CA 1
ATOM 1453 C C . LYS A 1 183 ? 3.146 -0.597 13.414 1.00 98.38 183 LYS A C 1
ATOM 1455 O O . LYS A 1 183 ? 2.669 -0.720 14.542 1.00 98.38 183 LYS A O 1
ATOM 1460 N N . ARG A 1 184 ? 2.655 0.265 12.518 1.00 97.88 184 ARG A N 1
ATOM 1461 C CA . ARG A 1 184 ? 1.554 1.197 12.819 1.00 97.88 184 ARG A CA 1
ATOM 1462 C C . ARG A 1 184 ? 0.243 0.461 13.098 1.00 97.88 184 ARG A C 1
ATOM 1464 O O . ARG A 1 184 ? -0.456 0.814 14.043 1.00 97.88 184 ARG A O 1
ATOM 1471 N N . TRP A 1 185 ? -0.045 -0.616 12.370 1.00 96.88 185 TRP A N 1
ATOM 1472 C CA . TRP A 1 185 ? -1.183 -1.499 12.628 1.00 96.88 185 TRP A CA 1
ATOM 1473 C C . TRP A 1 185 ? -1.113 -2.126 14.028 1.00 96.88 185 TRP A C 1
ATOM 1475 O O . TRP A 1 185 ? -2.088 -2.107 14.776 1.00 96.88 185 TRP A O 1
ATOM 1485 N N . THR A 1 186 ? 0.068 -2.598 14.437 1.00 96.75 186 THR A N 1
ATOM 1486 C CA . THR A 1 186 ? 0.313 -3.140 15.786 1.00 96.75 186 THR A CA 1
ATOM 1487 C C . THR A 1 186 ? 0.187 -2.078 16.890 1.00 96.75 186 THR A C 1
ATOM 1489 O O . THR A 1 186 ? -0.081 -2.412 18.044 1.00 96.75 186 THR A O 1
ATOM 1492 N N . GLU A 1 187 ? 0.364 -0.795 16.572 1.00 94.38 187 GLU A N 1
ATOM 1493 C CA . GLU A 1 187 ? 0.103 0.321 17.491 1.00 94.38 187 GLU A CA 1
ATOM 1494 C C . GLU A 1 187 ? -1.396 0.667 17.584 1.00 94.38 187 GLU A C 1
ATOM 1496 O O . GLU A 1 187 ? -1.853 1.033 18.667 1.00 94.38 187 GLU A O 1
ATOM 1501 N N . LEU A 1 188 ? -2.176 0.491 16.507 1.00 92.19 188 LEU A N 1
ATOM 1502 C CA . LEU A 1 188 ? -3.645 0.604 16.539 1.00 92.19 188 LEU A CA 1
ATOM 1503 C C . LEU A 1 188 ? -4.293 -0.537 17.337 1.00 92.19 188 LEU A C 1
ATOM 1505 O O . LEU A 1 188 ? -5.116 -0.281 18.209 1.00 92.19 188 LEU A O 1
ATOM 1509 N N . LEU A 1 189 ? -3.837 -1.781 17.153 1.00 90.19 189 LEU A N 1
ATOM 1510 C CA . LEU A 1 189 ? -4.329 -2.955 17.897 1.00 90.19 189 LEU A CA 1
ATOM 1511 C C . LEU A 1 189 ? -4.081 -2.913 19.423 1.00 90.19 189 LEU A C 1
ATOM 1513 O O . LEU A 1 189 ? -4.536 -3.801 20.136 1.00 90.19 189 LEU A O 1
ATOM 1517 N N . LYS A 1 190 ? -3.355 -1.910 19.936 1.00 89.44 190 LYS A N 1
ATOM 1518 C CA . LYS A 1 190 ? -3.174 -1.649 21.381 1.00 89.44 190 LYS A CA 1
ATOM 1519 C C . LYS A 1 190 ? -4.132 -0.580 21.929 1.00 89.44 190 LYS A C 1
ATOM 1521 O O . LYS A 1 190 ? -4.075 -0.275 23.118 1.00 89.44 190 LYS A O 1
ATOM 1526 N N . ARG A 1 191 ? -4.949 0.030 21.062 1.00 81.50 191 ARG A N 1
ATOM 1527 C CA . ARG A 1 191 ? -5.920 1.098 21.368 1.00 81.50 191 ARG A CA 1
ATOM 1528 C C . ARG A 1 191 ? -7.377 0.618 21.300 1.00 81.50 191 ARG A C 1
ATOM 1530 O O . ARG A 1 191 ? -8.251 1.351 21.758 1.00 81.50 191 ARG A O 1
ATOM 1537 N N . TRP A 1 192 ? -7.622 -0.549 20.699 1.00 82.38 192 TRP A N 1
ATOM 1538 C CA . TRP A 1 192 ? -8.939 -1.172 20.499 1.00 82.38 192 TRP A CA 1
ATOM 1539 C C . TRP A 1 192 ? -9.192 -2.288 21.524 1.00 82.38 192 TRP A C 1
ATOM 1541 O O . TRP A 1 192 ? -10.373 -2.456 21.900 1.00 82.38 192 TRP A O 1
#

Organism: NCBI:txid88201

Sequence (192 aa):
MFIVTNPRSPLYLRETGSVLFVQARLARASSFSKLIKEEAASRSSSAPRKSIKEGKKRKADNSTPSSEAECEPTVSKKAKIWRNGSTNELEECHQLLGELETHQDAWPFLQPVNLKTVPGYKKIVKKPMDFSTIREKIINKQYSSGEGFKDDVNLVFDNCERFNEDNSEIGKAGHIMRTFFDKRWTELLKRW